Protein AF-A0AAE0GS46-F1 (afdb_monomer)

Mean predicted aligned error: 12.13 Å

Sequence (216 aa):
VYDPFYCEGSVVAHLNRLGLEKVYNRKEDFYAAQREGGVPAHDVLVTNPPFSADHLERTLRFAAHDNHGRPFLLLLPNFVWRKKYYETAVEGASPVFLVPAKRYTFWSPVRAELRGRPEHERGRAASTTPFECFWYLSLGPWTEELVQGWRRKHEAQSGCTLVLGADAARAGELPERAVPPKNHEKRANPKARKKLRKKGGAGAPVAKGQIGVGGW

Organism: NCBI:txid36881

Nearest PDB structures (foldseek):
  5hw4-assembly2_C-2  TM=3.628E-01  e=2.149E-02  Escherichia coli K-12
  2bx6-assembly1_A  TM=2.830E-01  e=8.629E+00  Homo sapiens

Solvent-accessible surface area (backbone atoms only — not comparable to full-atom values): 13104 Å² total; per-residue (Å²): 60,32,26,63,70,57,65,93,52,55,62,46,63,54,40,37,75,72,70,45,78,63,57,50,57,51,95,56,62,48,70,57,26,56,75,73,67,60,63,76,91,65,69,32,42,47,43,69,63,64,88,53,92,64,44,56,57,53,51,39,30,37,49,30,64,73,42,76,65,39,27,34,38,36,50,39,55,69,63,52,80,78,38,92,60,32,66,76,26,34,51,94,39,74,42,30,34,44,35,51,73,66,78,64,80,43,70,55,74,66,57,71,80,46,73,86,60,61,69,78,65,48,64,78,72,37,68,70,58,87,63,52,52,29,32,43,31,27,50,52,94,48,36,65,62,51,51,55,52,41,54,76,74,37,36,93,77,64,54,40,47,82,43,52,44,69,55,33,62,72,64,76,43,66,62,72,86,73,48,74,80,86,72,81,72,76,76,69,53,74,68,54,47,54,51,50,62,66,58,67,75,62,88,81,82,91,80,83,85,82,92,77,88,85,85,136

Structure (mmCIF, N/CA/C/O backbone):
data_AF-A0AAE0GS46-F1
#
_entry.id   AF-A0AAE0GS46-F1
#
loop_
_atom_site.group_PDB
_atom_site.id
_atom_site.type_symbol
_atom_site.label_atom_id
_atom_site.label_alt_id
_atom_site.label_comp_id
_atom_site.label_asym_id
_atom_site.label_entity_id
_atom_site.label_seq_id
_atom_site.pdbx_PDB_ins_code
_atom_site.Cartn_x
_atom_site.Cartn_y
_atom_site.Cartn_z
_atom_site.occupancy
_atom_site.B_iso_or_equiv
_atom_site.auth_seq_id
_atom_site.auth_comp_id
_atom_site.auth_asym_id
_atom_site.auth_atom_id
_atom_site.pdbx_PDB_model_num
ATOM 1 N N . VAL 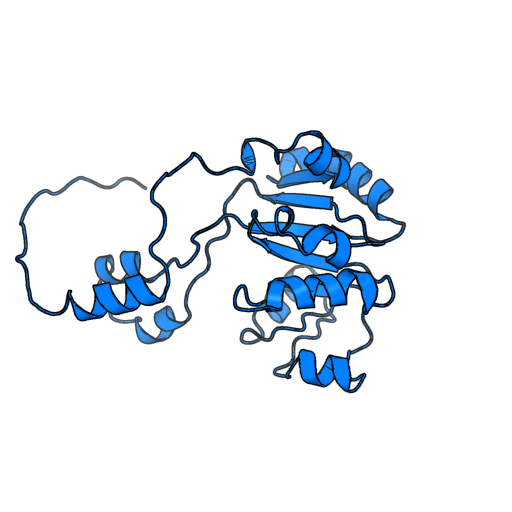A 1 1 ? -9.876 -10.246 0.068 1.00 96.81 1 VAL A N 1
ATOM 2 C CA . VAL A 1 1 ? -8.735 -9.382 -0.332 1.00 96.81 1 VAL A CA 1
ATOM 3 C C . VAL A 1 1 ? -8.623 -9.356 -1.843 1.00 96.81 1 VAL A C 1
ATOM 5 O O . VAL A 1 1 ? -8.699 -10.417 -2.454 1.00 96.81 1 VAL A O 1
ATOM 8 N N . TYR A 1 2 ? -8.444 -8.179 -2.433 1.00 97.56 2 TYR A N 1
ATOM 9 C CA . TYR A 1 2 ? -8.218 -8.010 -3.866 1.00 97.56 2 TYR A CA 1
ATOM 10 C C . TYR A 1 2 ? -6.807 -7.480 -4.133 1.00 97.56 2 TYR A C 1
ATOM 12 O O . TYR A 1 2 ? -6.418 -6.471 -3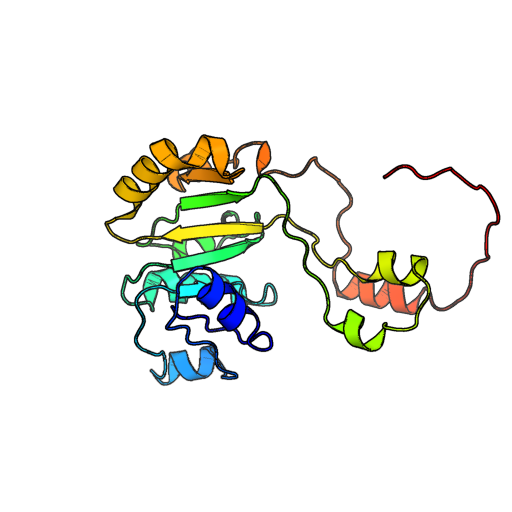.549 1.00 97.56 2 TYR A O 1
ATOM 20 N N . ASP A 1 3 ? -6.064 -8.157 -5.010 1.00 97.12 3 ASP A N 1
ATOM 21 C CA . ASP A 1 3 ? -4.820 -7.659 -5.599 1.00 97.12 3 ASP A CA 1
ATOM 22 C C . ASP A 1 3 ? -4.957 -7.651 -7.137 1.00 97.12 3 ASP A C 1
ATOM 24 O O . ASP A 1 3 ? -4.898 -8.724 -7.755 1.00 97.12 3 ASP A O 1
ATOM 28 N N . PRO A 1 4 ? -5.144 -6.475 -7.767 1.00 96.00 4 PRO A N 1
ATOM 29 C CA . PRO A 1 4 ? -5.363 -6.355 -9.208 1.00 96.00 4 PRO A CA 1
ATOM 30 C C . PRO A 1 4 ? -4.144 -6.704 -10.066 1.00 96.00 4 PRO A C 1
ATOM 32 O O . PRO A 1 4 ? -4.290 -6.945 -11.263 1.00 96.00 4 PRO A O 1
ATOM 35 N N . PHE A 1 5 ? -2.932 -6.698 -9.503 1.00 94.00 5 PHE A N 1
ATOM 36 C CA . PHE A 1 5 ? -1.711 -6.849 -10.289 1.00 94.00 5 PHE A CA 1
ATOM 37 C C . PHE A 1 5 ? -1.127 -8.251 -10.115 1.00 94.00 5 PHE A C 1
ATOM 39 O O . PHE A 1 5 ? -0.500 -8.589 -9.112 1.00 94.00 5 PHE A O 1
ATOM 46 N N . TYR A 1 6 ? -1.330 -9.098 -11.122 1.00 90.56 6 TYR A N 1
ATOM 47 C CA . TYR A 1 6 ? -0.869 -10.482 -11.084 1.00 90.56 6 TYR A CA 1
ATOM 48 C C . TYR A 1 6 ? 0.656 -10.602 -11.185 1.00 90.56 6 TYR A C 1
ATOM 50 O O . TYR A 1 6 ? 1.255 -10.261 -12.206 1.00 90.56 6 TYR A O 1
ATOM 58 N N . CYS A 1 7 ? 1.274 -11.166 -10.144 1.00 79.56 7 CYS A N 1
ATOM 59 C CA . CYS A 1 7 ? 2.702 -11.489 -10.097 1.00 79.56 7 CYS A CA 1
ATOM 60 C C . CYS A 1 7 ? 2.896 -12.958 -9.682 1.00 79.56 7 CYS A C 1
ATOM 62 O O . CYS A 1 7 ? 3.203 -13.277 -8.530 1.00 79.56 7 CYS A O 1
ATOM 64 N N . GLU A 1 8 ? 2.623 -13.859 -10.632 1.00 82.88 8 GLU A N 1
ATOM 65 C CA . GLU 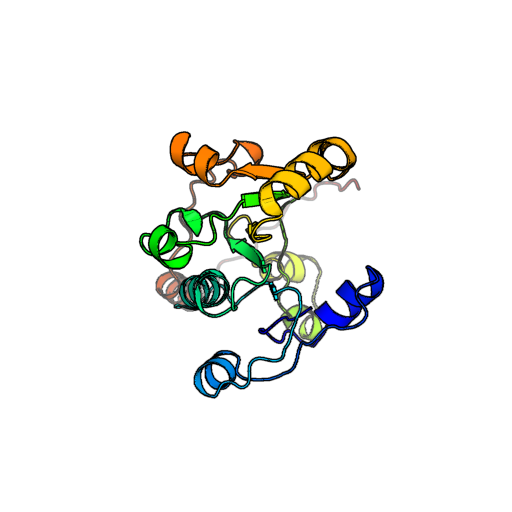A 1 8 ? 2.769 -15.322 -10.498 1.00 82.88 8 GLU A CA 1
ATOM 66 C C . GLU A 1 8 ? 1.943 -15.961 -9.358 1.00 82.88 8 GLU A C 1
ATOM 68 O O . GLU A 1 8 ? 2.174 -17.109 -8.990 1.00 82.88 8 GLU A O 1
ATOM 73 N N . GLY A 1 9 ? 0.975 -15.239 -8.782 1.00 81.69 9 GLY A N 1
ATOM 74 C CA . GLY A 1 9 ? 0.088 -15.741 -7.725 1.00 81.69 9 GLY A CA 1
ATOM 75 C C . GLY A 1 9 ? 0.737 -15.905 -6.344 1.00 81.69 9 GLY A C 1
ATOM 76 O O . GLY A 1 9 ? 0.074 -16.345 -5.406 1.00 81.69 9 GLY A O 1
ATOM 77 N N . SER A 1 10 ? 2.008 -15.521 -6.173 1.00 85.12 10 SER A N 1
ATOM 78 C CA . SER A 1 10 ? 2.742 -15.664 -4.900 1.00 85.12 10 SER A CA 1
ATOM 79 C C . SER A 1 10 ? 2.075 -14.939 -3.720 1.00 85.12 10 SER A C 1
ATOM 81 O O . SER A 1 10 ? 2.152 -15.400 -2.576 1.00 85.12 10 SER A O 1
ATOM 83 N N . VAL A 1 11 ? 1.364 -13.842 -4.002 1.00 90.06 11 VAL A N 1
ATOM 84 C CA . VAL A 1 11 ? 0.611 -13.063 -3.012 1.00 90.06 11 VAL A CA 1
ATOM 85 C C . VAL A 1 11 ? -0.513 -13.879 -2.369 1.00 90.06 11 VAL A C 1
ATOM 87 O O . VAL A 1 11 ? -0.720 -13.766 -1.164 1.00 90.06 11 VAL A O 1
ATOM 90 N N . VAL A 1 12 ? -1.170 -14.772 -3.121 1.00 93.69 12 VAL A N 1
ATOM 91 C CA . VAL A 1 12 ? -2.246 -15.636 -2.606 1.00 93.69 12 VAL A CA 1
ATOM 92 C C . VAL A 1 12 ? -1.694 -16.551 -1.519 1.00 93.69 12 VAL A C 1
ATOM 94 O O . VAL A 1 12 ? -2.200 -16.571 -0.402 1.00 93.69 12 VAL A O 1
ATOM 97 N N . ALA A 1 13 ? -0.589 -17.245 -1.802 1.00 91.44 13 ALA A N 1
ATOM 98 C CA . ALA A 1 13 ? 0.055 -18.123 -0.829 1.00 91.44 13 ALA A CA 1
ATOM 99 C C . ALA A 1 13 ? 0.598 -17.359 0.392 1.00 91.44 13 ALA A C 1
ATOM 101 O O . ALA A 1 13 ? 0.627 -17.890 1.502 1.00 91.44 13 ALA A O 1
ATOM 102 N N . HIS A 1 14 ? 1.064 -16.120 0.211 1.00 91.25 14 HIS A N 1
ATOM 103 C CA . HIS A 1 14 ? 1.539 -15.301 1.323 1.00 91.25 14 HIS A CA 1
ATOM 104 C C . HIS A 1 14 ? 0.395 -14.856 2.239 1.00 91.25 14 HIS A C 1
ATOM 106 O O . HIS A 1 14 ? 0.478 -15.065 3.445 1.00 91.25 14 HIS A O 1
ATOM 112 N N . LEU A 1 15 ? -0.679 -14.307 1.673 1.00 93.94 15 LEU A N 1
ATOM 113 C CA . LEU A 1 15 ? -1.831 -13.831 2.435 1.00 93.94 15 LEU A CA 1
ATOM 114 C C . LEU A 1 15 ? -2.605 -14.985 3.092 1.00 93.94 15 LEU A C 1
ATOM 116 O O . LEU A 1 15 ? -2.970 -14.868 4.259 1.00 93.94 15 LEU A O 1
ATOM 120 N N . ASN A 1 16 ? -2.743 -16.136 2.425 1.00 94.31 16 ASN A N 1
ATOM 121 C CA . ASN A 1 16 ? -3.349 -17.327 3.031 1.00 94.31 16 ASN A CA 1
ATOM 122 C C . ASN A 1 16 ? -2.587 -17.780 4.289 1.00 94.31 16 ASN A C 1
ATOM 124 O O . ASN A 1 16 ? -3.204 -18.129 5.289 1.00 94.31 16 ASN A O 1
ATOM 128 N N . ARG A 1 17 ? -1.244 -17.721 4.285 1.00 94.38 17 ARG A N 1
ATOM 129 C CA . ARG A 1 17 ? -0.425 -18.036 5.476 1.00 94.38 17 ARG A CA 1
ATOM 130 C C . ARG A 1 17 ? -0.628 -17.061 6.636 1.00 94.38 17 ARG A C 1
ATOM 132 O O . ARG A 1 17 ? -0.321 -17.412 7.768 1.00 94.38 17 ARG A O 1
ATOM 139 N N . LEU A 1 18 ? -1.127 -15.859 6.359 1.00 93.19 18 LEU A N 1
ATOM 140 C CA . LEU A 1 18 ? -1.513 -14.871 7.368 1.00 93.19 18 LEU A CA 1
ATOM 141 C C . LEU A 1 18 ? -2.974 -15.041 7.829 1.00 93.19 18 LEU A C 1
ATOM 143 O O . LEU A 1 18 ? -3.461 -14.216 8.595 1.00 93.19 18 LEU A O 1
ATOM 147 N N . GLY A 1 19 ? -3.676 -16.084 7.367 1.00 95.75 19 GLY A N 1
ATOM 148 C CA . GLY A 1 19 ? -5.077 -16.358 7.702 1.00 95.75 19 GLY A CA 1
ATOM 149 C C . GLY A 1 19 ? -6.097 -15.666 6.792 1.00 95.75 19 GLY A C 1
ATOM 150 O O . GLY A 1 19 ? -7.292 -15.710 7.065 1.00 95.75 19 GLY A O 1
ATOM 151 N N . LEU A 1 20 ? -5.660 -15.023 5.704 1.00 94.81 20 LEU A N 1
ATOM 152 C CA . LEU A 1 20 ? -6.553 -14.377 4.740 1.00 94.81 20 LEU A CA 1
ATOM 153 C C . LEU A 1 20 ? -6.886 -15.357 3.616 1.00 94.81 20 LEU A C 1
ATOM 155 O O . LEU A 1 20 ? -6.185 -15.402 2.618 1.00 94.81 20 LEU A O 1
ATOM 159 N N . GLU A 1 21 ? -7.950 -16.139 3.777 1.00 91.56 21 GLU A N 1
ATOM 160 C CA . GLU A 1 21 ? -8.252 -17.280 2.894 1.00 91.56 21 GLU A CA 1
ATOM 161 C C . GLU A 1 21 ? -8.815 -16.890 1.515 1.00 91.56 21 GLU A C 1
ATOM 163 O O . GLU A 1 21 ? -8.623 -17.595 0.523 1.00 91.56 21 GLU A O 1
ATOM 168 N N . LYS A 1 22 ? -9.536 -15.764 1.434 1.00 96.25 22 LYS A N 1
ATOM 169 C CA . LYS A 1 22 ? -10.221 -15.310 0.212 1.00 96.25 22 LYS A CA 1
ATOM 170 C C . LYS A 1 22 ? -9.429 -14.199 -0.472 1.00 96.25 22 LYS A C 1
ATOM 172 O O . LYS A 1 22 ? -9.686 -13.008 -0.258 1.00 96.25 22 LYS A O 1
ATOM 177 N N . VAL A 1 23 ? -8.463 -14.590 -1.301 1.00 96.69 23 VAL A N 1
ATOM 178 C CA . VAL A 1 23 ? -7.605 -13.672 -2.071 1.00 96.69 23 VAL A CA 1
ATOM 179 C C . VAL A 1 23 ? -7.906 -13.783 -3.563 1.00 96.69 23 VAL A C 1
ATOM 181 O O . VAL A 1 23 ? -7.740 -14.844 -4.162 1.00 96.69 23 VAL A O 1
ATOM 184 N N . TYR A 1 24 ? -8.308 -12.670 -4.177 1.00 96.56 24 TYR A N 1
ATOM 185 C CA . TYR A 1 24 ? -8.457 -12.555 -5.625 1.00 96.56 24 TYR A CA 1
ATOM 186 C C . TYR A 1 24 ? -7.188 -11.946 -6.231 1.00 96.56 24 TYR A C 1
ATOM 188 O O . TYR A 1 24 ? -6.924 -10.759 -6.046 1.00 96.56 24 TYR A O 1
ATOM 196 N N . ASN A 1 25 ? -6.417 -12.757 -6.958 1.00 96.31 25 ASN A N 1
ATOM 197 C CA . ASN A 1 25 ? -5.283 -12.328 -7.781 1.00 96.31 25 ASN A CA 1
ATOM 198 C C . ASN A 1 25 ? -5.265 -13.187 -9.052 1.00 96.31 25 ASN A C 1
ATOM 200 O O . ASN A 1 25 ? -4.859 -14.351 -9.029 1.00 96.31 25 ASN A O 1
ATOM 204 N N . ARG A 1 26 ? -5.786 -12.639 -10.151 1.00 95.19 26 ARG A N 1
ATOM 205 C CA . ARG A 1 26 ? -5.952 -13.336 -11.433 1.00 95.19 26 ARG A CA 1
ATOM 206 C C . ARG A 1 26 ? -5.157 -12.634 -12.520 1.00 95.19 26 ARG A C 1
ATOM 208 O O . ARG A 1 26 ? -4.950 -11.428 -12.455 1.00 95.19 26 ARG A O 1
ATOM 215 N N . LYS A 1 27 ? -4.701 -13.403 -13.512 1.00 94.44 27 LYS A N 1
ATOM 216 C CA . LYS A 1 27 ? -3.936 -12.904 -14.663 1.00 94.44 27 LYS A CA 1
ATOM 217 C C . LYS A 1 27 ? -4.864 -12.175 -15.641 1.00 94.44 27 LYS A C 1
ATOM 219 O O . LYS A 1 27 ? -5.145 -12.670 -16.727 1.00 94.44 27 LYS A O 1
ATOM 224 N N . GLU A 1 28 ? -5.335 -11.014 -15.219 1.00 93.88 28 GLU A N 1
ATOM 225 C CA . GLU A 1 28 ? -6.284 -10.158 -15.924 1.00 93.88 28 GLU A CA 1
ATOM 226 C C . GLU A 1 28 ? -5.665 -8.773 -16.142 1.00 93.88 28 GLU A C 1
ATOM 228 O O . GLU A 1 28 ? -4.775 -8.348 -15.400 1.00 93.88 28 GLU A O 1
ATOM 233 N N . ASP A 1 29 ? -6.122 -8.061 -17.172 1.00 94.56 29 ASP A N 1
ATOM 234 C CA . ASP A 1 29 ? -5.802 -6.642 -17.314 1.00 94.56 29 ASP A CA 1
ATOM 235 C C . ASP A 1 29 ? -6.706 -5.848 -16.370 1.00 94.56 29 ASP A C 1
ATOM 237 O O . ASP A 1 29 ? -7.876 -5.596 -16.665 1.00 94.56 29 ASP A O 1
ATOM 241 N N . PHE A 1 30 ? -6.142 -5.441 -15.234 1.00 95.31 30 PHE A N 1
ATOM 242 C CA . PHE A 1 30 ? -6.829 -4.637 -14.228 1.00 95.31 30 PHE A CA 1
ATOM 243 C C . PHE A 1 30 ? -7.543 -3.416 -14.817 1.00 95.31 30 PHE A C 1
ATOM 245 O O . PHE A 1 30 ? -8.666 -3.104 -14.432 1.00 95.31 30 PHE A O 1
ATOM 252 N N . TYR A 1 31 ? -6.912 -2.711 -15.751 1.00 94.38 31 TYR A N 1
ATOM 253 C CA . TYR A 1 31 ? -7.484 -1.482 -16.276 1.00 94.38 31 TYR A CA 1
ATOM 254 C C . TYR A 1 31 ? -8.588 -1.731 -17.291 1.00 94.38 31 TYR A C 1
ATOM 256 O O . TYR A 1 31 ? -9.473 -0.887 -17.427 1.00 94.38 31 TYR A O 1
ATOM 264 N N . ALA A 1 32 ? -8.529 -2.843 -18.022 1.00 95.75 32 ALA A N 1
ATOM 265 C CA . ALA A 1 32 ? -9.664 -3.295 -18.817 1.00 95.75 32 ALA A CA 1
ATOM 266 C C . ALA A 1 32 ? -10.833 -3.668 -17.898 1.00 95.75 32 ALA A C 1
ATOM 268 O O . ALA A 1 32 ? -11.907 -3.087 -18.034 1.00 95.75 32 ALA A O 1
ATOM 269 N N . ALA A 1 33 ? -10.579 -4.493 -16.877 1.00 94.38 33 ALA A N 1
ATOM 270 C CA . ALA A 1 33 ? -11.584 -4.889 -15.894 1.00 94.38 33 ALA A CA 1
ATOM 271 C C . ALA A 1 33 ? -12.223 -3.679 -15.189 1.00 94.38 33 ALA A C 1
ATOM 273 O O . ALA A 1 33 ? -13.437 -3.630 -15.035 1.00 94.38 33 ALA A O 1
ATOM 274 N N . GLN A 1 34 ? -11.438 -2.661 -14.823 1.00 94.50 34 GLN A N 1
ATOM 275 C CA . GLN A 1 34 ? -11.956 -1.416 -14.246 1.00 94.50 34 GLN A CA 1
ATOM 276 C C . GLN A 1 34 ? -12.926 -0.697 -15.196 1.00 94.50 34 GLN A C 1
ATOM 278 O O . GLN A 1 34 ? -14.007 -0.302 -14.770 1.00 94.50 34 GLN A O 1
ATOM 283 N N . ARG A 1 35 ? -12.563 -0.534 -16.477 1.00 94.69 35 ARG A N 1
ATOM 284 C CA . ARG A 1 35 ? -13.421 0.142 -17.471 1.00 94.69 35 ARG A CA 1
ATOM 285 C C . ARG A 1 35 ? -14.704 -0.631 -17.764 1.00 94.69 35 ARG A C 1
ATOM 287 O O . ARG A 1 35 ? -15.727 -0.020 -18.044 1.00 94.69 35 ARG A O 1
ATOM 294 N N . GLU A 1 36 ? -14.632 -1.954 -17.720 1.00 95.31 36 GLU A N 1
ATOM 295 C CA . GLU A 1 36 ? -15.740 -2.859 -18.040 1.00 95.31 36 GLU A CA 1
ATOM 296 C C . GLU A 1 36 ? -16.626 -3.171 -16.823 1.00 95.31 36 GLU A C 1
ATOM 298 O O . GLU A 1 36 ? -17.596 -3.914 -16.942 1.00 95.31 36 GLU A O 1
ATOM 303 N N . GLY A 1 37 ? -16.311 -2.622 -15.643 1.00 91.94 37 GLY A N 1
ATOM 304 C CA . GLY A 1 37 ? -17.032 -2.927 -14.403 1.00 91.94 37 GLY A CA 1
ATOM 305 C C . GLY A 1 37 ? -16.769 -4.339 -13.862 1.00 91.94 37 GLY A C 1
ATOM 306 O O . GLY A 1 37 ? -17.488 -4.808 -12.986 1.00 91.94 37 GLY A O 1
ATOM 307 N N . GLY A 1 38 ? -15.726 -5.014 -14.349 1.00 91.12 38 GLY A N 1
ATOM 308 C CA . GLY A 1 38 ? -15.299 -6.357 -13.948 1.00 91.12 38 GLY A CA 1
ATOM 309 C C . GLY A 1 38 ? -14.459 -6.410 -12.668 1.00 91.12 38 GLY A C 1
ATOM 310 O O . GLY A 1 38 ? -13.793 -7.411 -12.419 1.00 91.12 38 GLY A O 1
ATOM 311 N N . VAL A 1 39 ? -14.440 -5.349 -11.857 1.00 94.44 39 VAL A N 1
ATOM 312 C CA . VAL A 1 39 ? -13.745 -5.367 -10.560 1.00 94.44 39 VAL A CA 1
ATOM 313 C C . VAL A 1 39 ? -14.512 -6.286 -9.602 1.00 94.44 39 VAL A C 1
ATOM 315 O O . VAL A 1 39 ? -15.690 -6.036 -9.336 1.00 94.44 39 VAL A O 1
ATOM 318 N N . PRO A 1 40 ? -13.880 -7.330 -9.037 1.00 95.06 40 PRO A N 1
ATOM 319 C CA . PRO A 1 40 ? -14.568 -8.252 -8.145 1.00 95.06 40 PRO A CA 1
ATOM 320 C C . PRO A 1 40 ? -14.996 -7.554 -6.851 1.00 95.06 40 PRO A C 1
ATOM 322 O O . PRO A 1 40 ? -14.301 -6.673 -6.332 1.00 95.06 40 PRO A O 1
ATOM 325 N N . ALA A 1 41 ? -16.116 -7.996 -6.278 1.00 95.06 41 ALA A N 1
ATOM 326 C CA . ALA A 1 41 ? -16.488 -7.612 -4.922 1.00 95.06 41 ALA A CA 1
ATOM 327 C C . ALA A 1 41 ? -15.395 -8.050 -3.934 1.00 95.06 41 ALA A C 1
ATOM 329 O O . ALA A 1 41 ? -14.897 -9.177 -3.993 1.00 95.06 41 ALA A O 1
ATOM 330 N N . HIS A 1 42 ? -15.002 -7.151 -3.035 1.00 96.50 42 HIS A N 1
ATOM 331 C CA . HIS A 1 42 ? -13.939 -7.397 -2.068 1.00 96.50 42 HIS A CA 1
ATOM 332 C C . HIS A 1 42 ? -14.083 -6.490 -0.845 1.00 96.50 42 HIS A C 1
ATOM 334 O O . HIS A 1 42 ? -14.723 -5.446 -0.917 1.00 96.50 42 HIS A O 1
ATOM 340 N N . ASP A 1 43 ? -13.449 -6.878 0.261 1.00 95.56 43 ASP A N 1
ATOM 341 C CA . ASP A 1 43 ? -13.477 -6.105 1.512 1.00 95.56 43 ASP A CA 1
ATOM 342 C C . ASP A 1 43 ? -12.311 -5.118 1.621 1.00 95.56 43 ASP A C 1
ATOM 344 O O . ASP A 1 43 ? -12.436 -4.054 2.216 1.00 95.56 43 ASP A O 1
ATOM 348 N N . VAL A 1 44 ? -11.157 -5.478 1.052 1.00 96.19 44 VAL A N 1
ATOM 349 C CA . VAL A 1 44 ? -9.925 -4.687 1.124 1.00 96.19 44 VAL A CA 1
ATOM 350 C C . VAL A 1 44 ? -9.079 -4.877 -0.131 1.00 96.19 44 VAL A C 1
ATOM 352 O O . VAL A 1 44 ? -8.908 -6.007 -0.609 1.00 96.19 44 VAL A O 1
ATOM 355 N N . LEU A 1 45 ? -8.553 -3.768 -0.646 1.00 97.75 45 LEU A N 1
ATOM 356 C CA . LEU A 1 45 ? -7.557 -3.721 -1.713 1.00 97.75 45 LEU A CA 1
ATOM 357 C C . LEU A 1 45 ? -6.156 -3.799 -1.092 1.00 97.75 45 LEU A C 1
ATOM 359 O O . LEU A 1 45 ? -5.792 -2.959 -0.276 1.00 97.75 45 LEU A O 1
ATOM 363 N N . VAL A 1 46 ? -5.347 -4.783 -1.473 1.00 97.38 46 VAL A N 1
ATOM 364 C CA . VAL A 1 46 ? -3.956 -4.911 -1.011 1.00 97.38 46 VAL A CA 1
ATOM 365 C C . VAL A 1 46 ? -3.084 -5.166 -2.221 1.00 97.38 46 VAL A C 1
ATOM 367 O O . VAL A 1 46 ? -3.239 -6.195 -2.870 1.00 97.38 46 VAL A O 1
ATOM 370 N N . THR A 1 47 ? -2.174 -4.248 -2.546 1.00 95.81 47 THR A N 1
ATOM 371 C CA . THR A 1 47 ? -1.346 -4.428 -3.743 1.00 95.81 47 THR A CA 1
ATOM 372 C C . THR A 1 47 ? 0.005 -3.722 -3.691 1.00 95.81 47 THR A C 1
ATOM 374 O O . THR A 1 47 ? 0.212 -2.735 -2.983 1.00 95.81 47 THR A O 1
ATOM 377 N N . ASN A 1 48 ? 0.933 -4.254 -4.482 1.00 93.56 48 ASN A N 1
ATOM 378 C CA . ASN A 1 48 ? 2.216 -3.664 -4.837 1.00 93.56 48 ASN A CA 1
ATOM 379 C C . ASN A 1 48 ? 2.194 -3.394 -6.353 1.00 93.56 48 ASN A C 1
ATOM 381 O O . ASN A 1 48 ? 2.586 -4.270 -7.132 1.00 93.56 48 ASN A O 1
ATOM 385 N N . PRO A 1 49 ? 1.665 -2.236 -6.791 1.00 93.38 49 PRO A N 1
ATOM 386 C CA . PRO A 1 49 ? 1.396 -1.997 -8.199 1.00 93.38 49 PRO A CA 1
ATOM 387 C C . PRO A 1 49 ? 2.693 -1.811 -8.998 1.00 93.38 49 PRO A C 1
ATOM 389 O O . PRO A 1 49 ? 3.743 -1.492 -8.436 1.00 93.38 49 PRO A O 1
ATOM 392 N N . PRO A 1 50 ? 2.646 -1.924 -10.334 1.00 91.12 50 PRO A N 1
ATOM 393 C CA . PRO A 1 50 ? 3.762 -1.534 -11.181 1.00 91.12 50 PRO A CA 1
ATOM 394 C C . PRO A 1 50 ? 4.177 -0.077 -10.924 1.00 91.12 50 PRO A C 1
ATOM 396 O O . PRO A 1 50 ? 3.351 0.830 -10.880 1.00 91.12 50 PRO A O 1
ATOM 399 N N . PHE A 1 51 ? 5.482 0.174 -10.802 1.00 89.44 51 PHE A N 1
ATOM 400 C CA . PHE A 1 51 ? 6.024 1.517 -10.527 1.00 89.44 51 PHE A CA 1
ATOM 401 C C . PHE A 1 51 ? 6.377 2.324 -11.788 1.00 89.44 51 PHE A C 1
ATOM 403 O O . PHE A 1 51 ? 7.044 3.358 -11.713 1.00 89.44 51 PHE A O 1
ATOM 410 N N . SER A 1 52 ? 5.994 1.831 -12.963 1.00 84.69 52 SER A N 1
ATOM 411 C CA . SER A 1 52 ? 6.246 2.465 -14.257 1.00 84.69 52 SER A CA 1
ATOM 412 C C . SER A 1 52 ? 5.095 3.371 -14.696 1.00 84.69 52 SER A C 1
ATOM 414 O O . SER A 1 52 ? 3.986 3.263 -14.188 1.00 84.69 52 SER A O 1
ATOM 416 N N . ALA A 1 53 ? 5.361 4.226 -15.688 1.00 86.06 53 ALA A N 1
ATOM 417 C CA . ALA A 1 53 ? 4.352 5.025 -16.388 1.00 86.06 53 ALA A CA 1
ATOM 418 C C . ALA A 1 53 ? 3.389 5.772 -15.436 1.00 86.06 53 ALA A C 1
ATOM 420 O O . ALA A 1 53 ? 3.830 6.397 -14.470 1.00 86.06 53 ALA A O 1
ATOM 421 N N . ASP A 1 54 ? 2.097 5.724 -15.736 1.00 91.06 54 ASP A N 1
ATOM 422 C CA . ASP A 1 54 ? 0.990 6.324 -14.995 1.00 91.06 54 ASP A CA 1
ATOM 423 C C . ASP A 1 54 ? 0.361 5.362 -13.967 1.00 91.06 54 ASP A C 1
ATOM 425 O O . ASP A 1 54 ? -0.594 5.733 -13.285 1.00 91.06 54 ASP A O 1
ATOM 429 N N . HIS A 1 55 ? 0.910 4.150 -13.795 1.00 94.50 55 HIS A N 1
ATOM 430 C CA . HIS A 1 55 ? 0.335 3.123 -12.920 1.00 94.50 55 HIS A CA 1
ATOM 431 C C . HIS A 1 55 ? 0.167 3.591 -11.471 1.00 94.50 55 HIS A C 1
ATOM 433 O O . HIS A 1 55 ? -0.840 3.279 -10.840 1.00 94.50 55 HIS A O 1
ATOM 439 N N . LEU A 1 56 ? 1.131 4.355 -10.951 1.00 94.94 56 LEU A N 1
ATOM 440 C CA . LEU A 1 56 ? 1.097 4.888 -9.586 1.00 94.94 56 LEU A CA 1
ATOM 441 C C . LEU A 1 56 ? -0.101 5.821 -9.375 1.00 94.94 56 LEU A C 1
ATOM 443 O O . LEU A 1 56 ? -0.860 5.643 -8.428 1.00 94.94 56 LEU A O 1
ATOM 447 N N . GLU A 1 57 ? -0.286 6.785 -10.280 1.00 96.38 57 GLU A N 1
ATOM 448 C CA . GLU A 1 57 ? -1.397 7.736 -10.212 1.00 96.38 57 GLU A CA 1
ATOM 449 C C . GLU A 1 57 ? -2.736 7.022 -10.398 1.00 96.38 57 GLU A C 1
ATOM 451 O O . GLU A 1 57 ? -3.660 7.229 -9.618 1.00 96.38 57 GLU A O 1
ATOM 456 N N . ARG A 1 58 ? -2.831 6.133 -11.390 1.00 96.88 58 ARG A N 1
ATOM 457 C CA . ARG A 1 58 ? -4.065 5.392 -11.675 1.00 96.88 58 ARG A CA 1
ATOM 458 C C . ARG A 1 58 ? -4.469 4.466 -10.537 1.00 96.88 58 ARG A C 1
ATOM 460 O O . ARG A 1 58 ? -5.651 4.369 -10.237 1.00 96.88 58 ARG A O 1
ATOM 467 N N . THR A 1 59 ? -3.504 3.814 -9.890 1.00 97.25 59 THR A N 1
ATOM 468 C CA . THR A 1 59 ? -3.781 2.946 -8.736 1.00 97.25 59 THR A CA 1
ATOM 469 C C . THR A 1 59 ? -4.261 3.759 -7.540 1.00 97.25 59 THR A C 1
ATOM 471 O O . THR A 1 59 ? -5.215 3.350 -6.889 1.00 97.25 59 THR A O 1
ATOM 474 N N . LEU A 1 60 ? -3.647 4.918 -7.271 1.00 96.81 60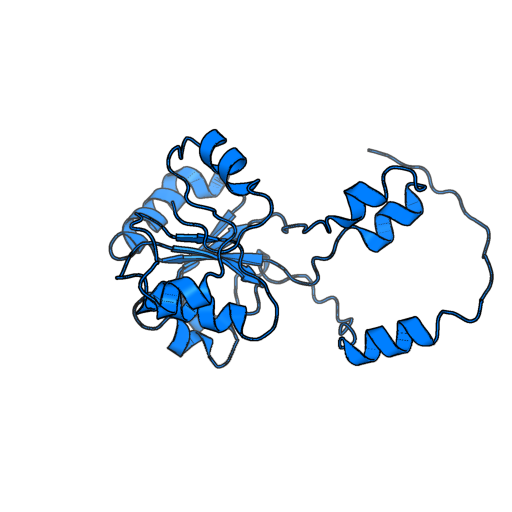 LEU A N 1
ATOM 475 C CA . LEU A 1 60 ? -4.111 5.823 -6.214 1.00 96.81 60 LEU A CA 1
ATOM 476 C C . LEU A 1 60 ? -5.529 6.325 -6.490 1.00 96.81 60 LEU A C 1
ATOM 478 O O . LEU A 1 60 ? -6.380 6.215 -5.614 1.00 96.81 60 LEU A O 1
ATOM 482 N N . ARG A 1 61 ? -5.790 6.794 -7.718 1.00 96.88 61 ARG A N 1
ATOM 483 C CA . ARG A 1 61 ? -7.119 7.266 -8.122 1.00 96.88 61 ARG A CA 1
ATOM 484 C C . ARG A 1 61 ? -8.170 6.174 -7.977 1.00 96.88 61 ARG A C 1
ATOM 486 O O . ARG A 1 61 ? -9.209 6.424 -7.383 1.00 96.88 61 ARG A O 1
ATOM 493 N N . PHE A 1 62 ? -7.875 4.964 -8.451 1.00 97.31 62 PHE A N 1
ATOM 494 C CA . PHE A 1 62 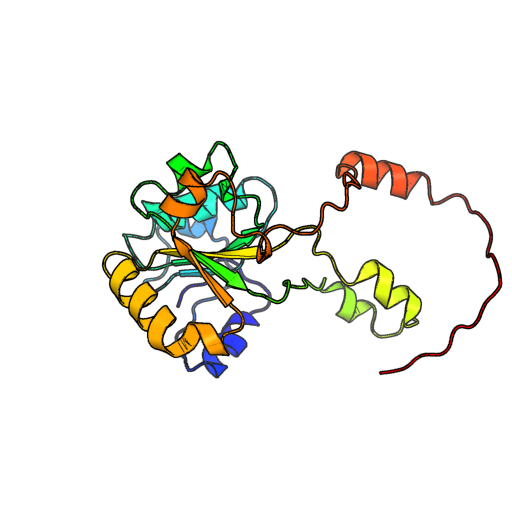? -8.773 3.832 -8.265 1.00 97.31 62 PHE A CA 1
ATOM 495 C C . PHE A 1 62 ? -9.036 3.581 -6.778 1.00 97.31 62 PHE A C 1
ATOM 497 O O . PHE A 1 62 ? -10.184 3.538 -6.362 1.00 97.31 62 PHE A O 1
ATOM 504 N N . ALA A 1 63 ? -7.980 3.458 -5.971 1.00 97.06 63 ALA A N 1
ATOM 505 C CA . ALA A 1 63 ? -8.091 3.132 -4.554 1.00 97.06 63 ALA A CA 1
ATOM 506 C C . ALA A 1 63 ? -8.895 4.173 -3.755 1.00 97.06 63 ALA A C 1
ATOM 508 O O . ALA A 1 63 ? -9.655 3.794 -2.869 1.00 97.06 63 ALA A O 1
ATOM 509 N N . ALA A 1 64 ? -8.735 5.462 -4.065 1.00 95.25 64 ALA A N 1
ATOM 510 C CA . ALA A 1 64 ? -9.411 6.545 -3.357 1.00 95.25 64 ALA A CA 1
ATOM 511 C C . ALA A 1 64 ? -10.836 6.812 -3.865 1.00 95.25 64 ALA A C 1
ATOM 513 O O . ALA A 1 64 ? -11.727 7.051 -3.055 1.00 95.25 64 ALA A O 1
ATOM 514 N N . HIS A 1 65 ? -11.055 6.747 -5.182 1.00 94.56 65 HIS A N 1
ATOM 515 C CA . HIS A 1 65 ? -12.293 7.222 -5.813 1.00 94.56 65 HIS A CA 1
ATOM 516 C C . HIS A 1 65 ? -13.172 6.085 -6.331 1.00 94.56 65 HIS A C 1
ATOM 518 O O . HIS A 1 65 ? -14.359 6.016 -6.019 1.00 94.56 65 HIS A O 1
ATOM 524 N N . ASP A 1 66 ? -12.586 5.153 -7.080 1.00 94.44 66 ASP A N 1
ATOM 525 C CA . ASP A 1 66 ? -13.340 4.107 -7.784 1.00 94.44 66 ASP A CA 1
ATOM 526 C C . ASP A 1 66 ? -13.515 2.828 -6.946 1.00 94.44 66 ASP A C 1
ATOM 528 O O . ASP A 1 66 ? -14.270 1.931 -7.311 1.00 94.44 66 ASP A O 1
ATOM 532 N N . ASN A 1 67 ? -12.840 2.730 -5.796 1.00 93.69 67 ASN A N 1
ATOM 533 C CA . ASN A 1 67 ? -12.875 1.562 -4.914 1.00 93.69 67 ASN A CA 1
ATOM 534 C C . ASN A 1 67 ? -14.073 1.553 -3.947 1.00 93.69 67 ASN A C 1
ATOM 536 O O . ASN A 1 67 ? -14.076 0.824 -2.954 1.00 93.69 67 ASN A O 1
ATOM 540 N N . HIS A 1 68 ? -15.090 2.378 -4.208 1.00 90.12 68 HIS A N 1
ATOM 541 C CA . HIS A 1 68 ? -16.334 2.451 -3.432 1.00 90.12 68 HIS A CA 1
ATOM 542 C C . HIS A 1 68 ? -16.122 2.656 -1.918 1.00 90.12 68 HIS A C 1
ATOM 544 O O . HIS A 1 68 ? -16.824 2.061 -1.102 1.00 90.12 68 HIS A O 1
ATOM 550 N N . GLY A 1 69 ? -15.117 3.451 -1.534 1.00 89.44 69 GLY A N 1
ATOM 551 C CA . GLY A 1 69 ? -14.796 3.729 -0.129 1.00 89.44 69 GLY A CA 1
ATOM 552 C C . GLY A 1 69 ? -14.246 2.533 0.660 1.00 89.44 69 GLY A C 1
ATOM 553 O O . GLY A 1 69 ? -14.154 2.601 1.886 1.00 89.44 69 GLY A O 1
ATOM 554 N N . ARG A 1 70 ? -13.888 1.429 -0.010 1.00 94.19 70 ARG A N 1
ATOM 555 C CA . ARG A 1 70 ? -13.320 0.249 0.650 1.00 94.19 70 ARG A CA 1
ATOM 556 C C . ARG A 1 70 ? -11.885 0.509 1.111 1.00 94.19 70 ARG A C 1
ATOM 558 O O . ARG A 1 70 ? -11.128 1.169 0.391 1.00 94.19 70 ARG A O 1
ATOM 565 N N . PRO A 1 71 ? -11.475 -0.076 2.252 1.00 96.25 71 PRO A N 1
ATOM 566 C CA . PRO A 1 71 ? -10.102 -0.016 2.721 1.00 96.25 71 PRO A CA 1
ATOM 567 C C . PRO A 1 71 ? -9.075 -0.421 1.661 1.00 96.25 71 PRO A C 1
ATOM 569 O O . PRO A 1 71 ? -9.289 -1.362 0.887 1.00 96.25 71 PRO A O 1
ATOM 572 N N . PHE A 1 72 ? -7.924 0.245 1.672 1.00 97.44 72 PHE A N 1
ATOM 573 C CA . PHE A 1 72 ? -6.797 -0.102 0.822 1.00 97.44 72 PHE A CA 1
ATOM 574 C C . PHE A 1 72 ? -5.451 -0.016 1.533 1.00 97.44 72 PHE A C 1
ATOM 576 O O . PHE A 1 72 ? -5.237 0.795 2.435 1.00 97.44 72 PHE A O 1
ATOM 583 N N . LEU A 1 73 ? -4.527 -0.854 1.067 1.00 97.50 73 LEU A N 1
ATOM 584 C CA . LEU A 1 73 ? -3.131 -0.909 1.462 1.00 97.50 73 LEU A CA 1
ATOM 585 C C . LEU A 1 73 ? -2.277 -0.998 0.193 1.00 97.50 73 LEU A C 1
ATOM 587 O O . LEU A 1 73 ? -2.240 -2.033 -0.474 1.00 97.50 73 LEU A O 1
ATOM 591 N N . LEU A 1 74 ? -1.588 0.090 -0.148 1.00 97.50 74 LEU A N 1
ATOM 592 C CA . LEU A 1 74 ? -0.757 0.175 -1.350 1.00 97.50 74 LEU A CA 1
ATOM 593 C C . LEU A 1 74 ? 0.716 0.285 -0.970 1.00 97.50 74 LEU A C 1
ATOM 595 O O . LEU A 1 74 ? 1.118 1.262 -0.340 1.00 97.50 74 LEU A O 1
ATOM 599 N N . LEU A 1 75 ? 1.540 -0.675 -1.381 1.00 95.75 75 LEU A N 1
ATOM 600 C CA . LEU A 1 75 ? 2.988 -0.570 -1.226 1.00 95.75 75 LEU A CA 1
ATOM 601 C C . LEU A 1 75 ? 3.552 0.291 -2.357 1.00 95.75 75 LEU A C 1
ATOM 603 O O . LEU A 1 75 ? 3.646 -0.168 -3.492 1.00 95.75 75 LEU A O 1
ATOM 607 N N . LEU A 1 76 ? 3.933 1.535 -2.061 1.00 94.12 76 LEU A N 1
ATOM 608 C CA . LEU A 1 76 ? 4.393 2.486 -3.077 1.00 94.12 76 LEU A CA 1
ATOM 609 C C . LEU A 1 76 ? 5.763 3.078 -2.724 1.00 94.12 76 LEU A C 1
ATOM 611 O O . LEU A 1 76 ? 6.152 3.118 -1.551 1.00 94.12 76 LEU A O 1
ATOM 615 N N . PRO A 1 77 ? 6.495 3.608 -3.721 1.00 91.69 77 PRO A N 1
ATOM 616 C CA . PRO A 1 77 ? 7.729 4.329 -3.468 1.00 91.69 77 PRO A CA 1
ATOM 617 C C . PRO A 1 77 ? 7.527 5.544 -2.557 1.00 91.69 77 PRO A C 1
ATOM 619 O O . PRO A 1 77 ? 6.544 6.283 -2.658 1.00 91.69 77 PRO A O 1
ATOM 622 N N . ASN A 1 78 ? 8.531 5.828 -1.733 1.00 87.81 78 ASN A N 1
ATOM 623 C CA . ASN A 1 78 ? 8.492 6.912 -0.754 1.00 87.81 78 ASN A CA 1
ATOM 624 C C . ASN A 1 78 ? 8.386 8.324 -1.352 1.00 87.81 78 ASN A C 1
ATOM 626 O O . ASN A 1 78 ? 8.159 9.289 -0.633 1.00 87.81 78 ASN A O 1
ATOM 630 N N . PHE A 1 79 ? 8.580 8.485 -2.661 1.00 86.94 79 PHE A N 1
ATOM 631 C CA . PHE A 1 79 ? 8.451 9.773 -3.336 1.00 86.94 79 PHE A CA 1
ATOM 632 C C . PHE A 1 79 ? 7.035 10.067 -3.838 1.00 86.94 79 PHE A C 1
ATOM 634 O O . PHE A 1 79 ? 6.816 11.177 -4.324 1.00 86.94 79 PHE A O 1
ATOM 641 N N . VAL A 1 80 ? 6.118 9.092 -3.821 1.00 91.12 80 VAL A N 1
ATOM 642 C CA . VAL A 1 80 ? 4.811 9.221 -4.486 1.00 91.12 80 VAL A CA 1
ATOM 643 C C . VAL A 1 80 ? 3.970 10.332 -3.868 1.00 91.12 80 VAL A C 1
ATOM 645 O O . VAL A 1 80 ? 3.427 11.138 -4.616 1.00 91.12 80 VAL A O 1
ATOM 648 N N . TRP A 1 81 ? 3.980 10.469 -2.542 1.00 88.25 81 TRP A N 1
ATOM 649 C CA . TRP A 1 81 ? 3.270 11.542 -1.838 1.00 88.25 81 TRP A CA 1
ATOM 650 C C . TRP A 1 81 ? 3.694 12.967 -2.242 1.00 88.25 81 TRP A C 1
ATOM 652 O O . TRP A 1 81 ? 2.932 13.907 -2.072 1.00 88.25 81 TRP A O 1
ATOM 662 N N . ARG A 1 82 ? 4.891 13.140 -2.824 1.00 86.75 82 ARG A N 1
ATOM 663 C CA . ARG A 1 82 ? 5.410 14.443 -3.295 1.00 86.75 82 ARG A CA 1
ATOM 664 C C . ARG A 1 82 ? 5.081 14.737 -4.756 1.00 86.75 82 ARG A C 1
ATOM 666 O O . ARG A 1 82 ? 5.584 15.704 -5.331 1.00 86.75 82 ARG A O 1
ATOM 673 N N . LYS A 1 83 ? 4.356 13.848 -5.433 1.00 88.06 83 LYS A N 1
ATOM 674 C CA . LYS A 1 83 ? 4.003 14.038 -6.841 1.00 88.06 83 LYS A CA 1
ATOM 675 C C . LYS A 1 83 ? 2.870 15.045 -6.952 1.00 88.06 83 LYS A C 1
ATOM 677 O O . LYS A 1 83 ? 1.954 15.035 -6.147 1.00 88.06 83 LYS A O 1
ATOM 682 N N . LYS A 1 84 ? 2.904 15.862 -8.011 1.00 91.19 84 LYS A N 1
ATOM 683 C CA . LYS A 1 84 ? 1.881 16.886 -8.278 1.00 91.19 84 LYS A CA 1
ATOM 684 C C . LYS A 1 84 ? 0.456 16.325 -8.316 1.00 91.19 84 LYS A C 1
ATOM 686 O O . LYS A 1 84 ? -0.469 17.025 -7.949 1.00 91.19 84 LYS A O 1
ATOM 691 N N . TYR A 1 85 ? 0.291 15.080 -8.766 1.00 93.25 85 TYR A N 1
ATOM 692 C CA . TYR A 1 85 ? -1.017 14.429 -8.827 1.00 93.25 85 TYR A CA 1
ATOM 693 C C . TYR A 1 85 ? -1.501 13.894 -7.478 1.00 93.25 85 TYR A C 1
ATOM 695 O O . TYR A 1 85 ? -2.645 13.470 -7.397 1.00 93.25 85 TYR A O 1
ATOM 703 N N . TYR A 1 86 ? -0.638 13.809 -6.458 1.00 92.19 86 TYR A N 1
ATOM 704 C CA . TYR A 1 86 ? -0.908 13.000 -5.273 1.00 92.19 86 TYR A CA 1
ATOM 705 C C . TYR A 1 86 ? -2.147 13.477 -4.525 1.00 92.19 86 TYR A C 1
ATOM 707 O O . TYR A 1 86 ? -3.042 12.673 -4.302 1.00 92.19 86 TYR A O 1
ATOM 715 N N . GLU A 1 87 ? -2.219 14.772 -4.211 1.00 89.88 87 GLU A N 1
ATOM 716 C CA . GLU A 1 87 ? -3.326 15.362 -3.450 1.00 89.88 87 GLU A CA 1
ATOM 717 C C . GLU A 1 87 ? -4.676 15.089 -4.120 1.00 89.88 87 GLU A C 1
ATOM 719 O O . GLU A 1 87 ? -5.573 14.539 -3.491 1.00 89.88 87 GLU A O 1
ATOM 724 N N . THR A 1 88 ? -4.787 15.350 -5.426 1.00 93.12 88 THR A N 1
ATOM 725 C CA . THR A 1 88 ? -6.002 15.051 -6.201 1.00 93.12 88 THR A CA 1
ATOM 726 C C . THR A 1 88 ? -6.265 13.546 -6.320 1.00 93.12 88 THR A C 1
ATOM 728 O O . THR A 1 88 ? -7.409 13.098 -6.314 1.00 93.12 88 THR A O 1
ATOM 731 N N . ALA A 1 89 ? -5.218 12.726 -6.437 1.00 94.56 89 ALA A N 1
ATOM 732 C CA . ALA A 1 89 ? -5.367 11.282 -6.586 1.00 94.56 89 ALA A CA 1
ATOM 733 C C . ALA A 1 89 ? -5.871 10.591 -5.311 1.00 94.56 89 ALA A C 1
ATOM 735 O O . ALA A 1 89 ? -6.427 9.505 -5.430 1.00 94.56 89 ALA A O 1
ATOM 736 N N . VAL A 1 90 ? -5.681 11.190 -4.129 1.00 92.12 90 VAL A N 1
ATOM 737 C CA . VAL A 1 90 ? -6.090 10.615 -2.830 1.00 92.12 90 VAL A CA 1
ATOM 738 C C . VAL A 1 90 ? -7.161 11.421 -2.100 1.00 92.12 90 VAL A C 1
ATOM 740 O O . VAL A 1 90 ? -7.461 11.133 -0.937 1.00 92.12 90 VAL A O 1
ATOM 743 N N . GLU A 1 91 ? -7.713 12.439 -2.755 1.00 89.62 91 GLU A N 1
ATOM 744 C CA . GLU A 1 91 ? -8.793 13.261 -2.221 1.00 89.62 91 GLU A CA 1
ATOM 745 C C . GLU A 1 91 ? -9.936 12.376 -1.691 1.00 89.62 91 GLU A C 1
ATOM 747 O O . GLU A 1 91 ? -10.315 11.388 -2.313 1.00 89.62 91 GLU A O 1
ATOM 752 N N . GLY A 1 92 ? -10.429 12.680 -0.488 1.00 86.19 92 GLY A N 1
ATOM 753 C CA . GLY A 1 92 ? -11.465 11.895 0.195 1.00 86.19 92 GLY A CA 1
ATOM 754 C C . GLY A 1 92 ? -10.975 10.663 0.972 1.00 86.19 92 GLY A C 1
ATOM 755 O O . GLY A 1 92 ? -11.667 10.229 1.889 1.00 86.19 92 GLY A O 1
ATOM 756 N N . ALA A 1 93 ? -9.779 10.129 0.691 1.00 88.69 93 ALA A N 1
ATOM 757 C CA . ALA A 1 93 ? -9.261 8.930 1.368 1.00 88.69 93 ALA A CA 1
ATOM 758 C C . ALA A 1 93 ? -8.285 9.217 2.524 1.00 88.69 93 ALA A C 1
ATOM 760 O O . ALA A 1 93 ? -8.088 8.342 3.370 1.00 88.69 93 ALA A O 1
ATOM 761 N N . SER A 1 94 ? -7.660 10.403 2.540 1.00 83.75 94 SER A N 1
ATOM 762 C CA . SER A 1 94 ? -6.684 10.871 3.546 1.00 83.75 94 SER A CA 1
ATOM 763 C C . SER A 1 94 ? -5.721 9.781 4.056 1.00 83.75 94 SER A C 1
ATOM 765 O O . SER A 1 94 ? -5.781 9.410 5.231 1.00 83.75 94 SER A O 1
ATOM 767 N N . PRO A 1 95 ? -4.831 9.240 3.200 1.00 91.00 95 PRO A N 1
ATOM 768 C CA . PRO A 1 95 ? -4.038 8.072 3.563 1.00 91.00 95 PRO A CA 1
ATOM 769 C C . PRO A 1 95 ? -3.074 8.321 4.731 1.00 91.00 95 PRO A C 1
ATOM 771 O O . PRO A 1 95 ? -2.450 9.380 4.829 1.00 91.00 95 PRO A O 1
ATOM 774 N N . VAL A 1 96 ? -2.884 7.302 5.566 1.00 92.50 96 VAL A N 1
ATOM 775 C CA . VAL A 1 96 ? -1.800 7.209 6.555 1.00 92.50 96 VAL A CA 1
ATOM 776 C C . VAL A 1 96 ? -0.665 6.348 6.004 1.00 92.50 96 VAL A C 1
ATOM 778 O O . VAL A 1 96 ? -0.879 5.480 5.156 1.00 92.50 96 VAL A O 1
ATOM 781 N N . PHE A 1 97 ? 0.558 6.570 6.477 1.00 92.75 97 PHE A N 1
ATOM 782 C CA . PHE A 1 97 ? 1.738 5.851 6.008 1.00 92.75 97 PHE A CA 1
ATOM 783 C C . PHE A 1 97 ? 2.235 4.863 7.055 1.00 92.75 97 PHE A C 1
ATOM 785 O O . PHE A 1 97 ? 2.560 5.264 8.168 1.00 92.75 97 PHE A O 1
ATOM 792 N N . LEU A 1 98 ? 2.357 3.586 6.692 1.00 92.69 98 LEU A N 1
ATOM 793 C CA . LEU A 1 98 ? 3.046 2.582 7.505 1.00 92.69 98 LEU A CA 1
ATOM 794 C C . LEU A 1 98 ? 4.444 2.350 6.936 1.00 92.69 98 LEU A C 1
ATOM 796 O O . LEU A 1 98 ? 4.622 1.706 5.898 1.00 92.69 98 LEU A O 1
ATOM 800 N N . VAL A 1 99 ? 5.432 2.901 7.634 1.00 90.81 99 VAL A N 1
ATOM 801 C CA . VAL A 1 99 ? 6.839 2.894 7.243 1.00 90.81 99 VAL A CA 1
ATOM 802 C C . VAL A 1 99 ? 7.556 1.729 7.926 1.00 90.81 99 VAL A C 1
ATOM 804 O O . VAL A 1 99 ? 7.660 1.734 9.152 1.00 90.81 99 VAL A O 1
ATOM 807 N N . PRO A 1 100 ? 8.076 0.738 7.185 1.00 90.62 100 PRO A N 1
ATOM 808 C CA . PRO A 1 100 ? 8.883 -0.325 7.772 1.00 90.62 100 PRO A CA 1
ATOM 809 C C . PRO A 1 100 ? 10.293 0.180 8.118 1.00 90.62 100 PRO A C 1
ATOM 811 O O . PRO A 1 100 ? 10.897 0.933 7.360 1.00 90.62 100 PRO A O 1
ATOM 814 N N . ALA A 1 101 ? 10.864 -0.291 9.227 1.00 85.06 101 ALA A N 1
ATOM 815 C CA . ALA A 1 101 ? 12.250 -0.004 9.610 1.00 85.06 101 ALA A CA 1
ATOM 816 C C . ALA A 1 101 ? 13.263 -0.694 8.685 1.00 85.06 101 ALA A C 1
ATOM 818 O O . ALA A 1 101 ? 14.396 -0.240 8.544 1.00 85.06 101 ALA A O 1
ATOM 819 N N . LYS A 1 102 ? 12.865 -1.811 8.062 1.00 84.56 102 LYS A N 1
ATOM 820 C CA . LYS A 1 102 ? 13.669 -2.519 7.064 1.00 84.56 102 LYS A CA 1
ATOM 821 C C . LYS A 1 102 ? 13.164 -2.203 5.664 1.00 84.56 102 LYS A C 1
ATOM 823 O O . LYS A 1 102 ? 11.984 -2.356 5.362 1.00 84.56 102 LYS A O 1
ATOM 828 N N . ARG A 1 103 ? 14.099 -1.850 4.790 1.00 84.00 103 ARG A N 1
ATOM 829 C CA . ARG A 1 103 ? 13.849 -1.592 3.376 1.00 84.00 103 ARG A CA 1
ATOM 830 C C . ARG A 1 103 ? 13.341 -2.831 2.633 1.00 84.00 103 ARG A C 1
ATOM 832 O O . ARG A 1 103 ? 13.935 -3.908 2.716 1.00 84.00 103 ARG A O 1
ATOM 839 N N . TYR A 1 104 ? 12.329 -2.642 1.787 1.00 85.75 104 TYR A N 1
ATOM 840 C CA . TYR A 1 104 ? 11.909 -3.658 0.820 1.00 85.75 104 TYR A CA 1
ATOM 841 C C . TYR A 1 104 ? 12.966 -3.899 -0.268 1.00 85.75 104 TYR A C 1
ATOM 843 O O . TYR A 1 104 ? 13.422 -2.980 -0.954 1.00 85.75 104 TYR A O 1
ATOM 851 N N . THR A 1 105 ? 13.316 -5.169 -0.479 1.00 81.94 105 THR A N 1
ATOM 852 C CA . THR A 1 105 ? 14.195 -5.599 -1.574 1.00 81.94 105 THR A CA 1
ATOM 853 C C . THR A 1 105 ? 13.384 -6.339 -2.633 1.00 81.94 105 THR A C 1
ATOM 855 O O . THR A 1 105 ? 12.808 -7.387 -2.349 1.00 81.94 105 THR A O 1
ATOM 858 N N . PHE A 1 106 ? 13.348 -5.800 -3.854 1.00 78.12 106 PHE A N 1
ATOM 859 C CA . PHE A 1 106 ? 12.655 -6.395 -4.991 1.00 78.12 106 PHE A CA 1
ATOM 860 C C . PHE A 1 106 ? 13.627 -7.210 -5.832 1.00 78.12 106 PHE A C 1
ATOM 862 O O . PHE A 1 106 ? 14.643 -6.698 -6.324 1.00 78.12 106 PHE A O 1
ATOM 869 N N . TRP A 1 107 ? 13.262 -8.469 -6.033 1.00 70.38 107 TRP A N 1
ATOM 870 C CA . TRP A 1 107 ? 14.033 -9.432 -6.799 1.00 70.38 107 TRP A CA 1
ATOM 871 C C . TRP A 1 107 ? 13.456 -9.555 -8.203 1.00 70.38 107 TRP A C 1
ATOM 873 O O . TRP A 1 107 ? 12.247 -9.679 -8.378 1.00 70.38 107 TRP A O 1
ATOM 883 N N . SER A 1 108 ? 14.324 -9.526 -9.212 1.00 61.41 108 SER A N 1
ATOM 884 C CA . SER A 1 108 ? 13.910 -9.813 -10.584 1.00 61.41 108 SER A CA 1
ATOM 885 C C . SER A 1 108 ? 13.760 -11.330 -10.794 1.00 61.41 108 SER A C 1
ATOM 887 O O . SER A 1 108 ? 14.632 -12.082 -10.342 1.00 61.41 108 SER A O 1
ATOM 889 N N . PRO A 1 109 ? 12.727 -11.792 -11.527 1.00 53.34 109 PRO A N 1
ATOM 890 C CA . PRO A 1 109 ? 12.537 -13.211 -11.847 1.00 53.34 109 PRO A CA 1
ATOM 891 C C . PRO A 1 109 ? 13.660 -13.815 -12.708 1.00 53.34 109 PRO A C 1
ATOM 893 O O . PRO A 1 109 ? 13.799 -15.034 -12.744 1.00 53.34 109 PRO A O 1
ATOM 896 N N . VAL A 1 110 ? 14.558 -12.997 -13.286 1.00 52.09 110 VAL A N 1
ATOM 897 C CA . VAL A 1 110 ? 15.789 -13.443 -13.984 1.00 52.09 110 VAL A CA 1
ATOM 898 C C . VAL A 1 110 ? 16.647 -14.380 -13.108 1.00 52.09 110 VAL A C 1
ATOM 900 O O . VAL A 1 110 ? 17.454 -15.160 -13.602 1.00 52.09 110 VAL A O 1
ATOM 903 N N . ARG A 1 111 ? 16.441 -14.385 -11.785 1.00 48.53 111 ARG A N 1
ATOM 904 C CA . ARG A 1 111 ? 17.061 -15.337 -10.853 1.00 48.53 111 ARG A CA 1
ATOM 905 C C . ARG A 1 111 ? 16.722 -16.811 -11.140 1.00 48.53 111 ARG A C 1
ATOM 907 O O . ARG A 1 111 ? 17.537 -17.662 -10.792 1.00 48.53 111 ARG A O 1
ATOM 914 N N . ALA A 1 112 ? 15.569 -17.124 -11.741 1.00 48.53 112 ALA A N 1
ATOM 915 C CA . ALA A 1 112 ? 15.213 -18.497 -12.116 1.00 48.53 112 ALA A CA 1
ATOM 916 C C . ALA A 1 112 ? 16.118 -19.027 -13.242 1.00 48.53 112 ALA A C 1
ATOM 918 O O . ALA A 1 112 ? 16.628 -20.140 -13.146 1.00 48.53 112 ALA A O 1
ATOM 919 N N . GLU A 1 113 ? 16.405 -18.186 -14.236 1.00 46.44 113 GLU A N 1
ATOM 920 C CA . GLU A 1 113 ? 17.281 -18.484 -15.381 1.00 46.44 113 GLU A CA 1
ATOM 921 C C . GLU A 1 113 ? 18.779 -18.396 -15.029 1.00 46.44 113 GLU A C 1
ATOM 923 O O . GLU A 1 113 ? 19.626 -18.971 -15.706 1.00 46.44 113 GLU A O 1
ATOM 928 N N . LEU A 1 114 ? 19.129 -17.692 -13.946 1.00 48.53 114 LEU A N 1
ATOM 929 C CA . LEU A 1 114 ? 20.503 -17.566 -13.440 1.00 48.53 114 LEU A CA 1
ATOM 930 C C . LEU A 1 114 ? 20.900 -18.659 -12.431 1.00 48.53 114 LEU A C 1
ATOM 932 O O . LEU A 1 114 ? 22.000 -18.591 -11.865 1.00 48.53 114 LEU A O 1
ATOM 936 N N . ARG A 1 115 ? 20.040 -19.661 -12.184 1.00 46.03 115 ARG A N 1
ATOM 937 C CA . ARG A 1 115 ? 20.390 -20.860 -11.402 1.00 46.03 115 ARG A CA 1
ATOM 938 C C . ARG A 1 115 ? 21.474 -21.646 -12.155 1.00 46.03 115 ARG A C 1
ATOM 940 O O . ARG A 1 115 ? 21.178 -22.473 -13.001 1.00 46.03 115 ARG A O 1
ATOM 947 N N . GLY A 1 116 ? 22.735 -21.324 -11.872 1.00 50.53 116 GLY A N 1
ATOM 948 C CA . GLY A 1 116 ? 23.915 -21.891 -12.536 1.00 50.53 116 GLY A CA 1
ATOM 949 C C . GLY A 1 116 ? 25.093 -20.918 -12.676 1.00 50.53 116 GLY A C 1
ATOM 950 O O . GLY A 1 116 ? 26.202 -21.353 -12.965 1.00 50.53 116 GLY A O 1
ATOM 951 N N . ARG A 1 117 ? 24.894 -19.608 -12.448 1.00 51.69 117 ARG A N 1
ATOM 952 C CA . ARG A 1 117 ? 25.976 -18.608 -12.552 1.00 51.69 117 ARG A CA 1
ATOM 953 C C . ARG A 1 117 ? 26.731 -18.368 -11.234 1.00 51.69 117 ARG A C 1
ATOM 955 O O . ARG A 1 117 ? 26.131 -18.510 -10.166 1.00 51.69 117 ARG A O 1
ATOM 962 N N . PRO A 1 118 ? 28.011 -17.945 -11.275 1.00 50.00 118 PRO A N 1
ATOM 963 C CA . PRO A 1 118 ? 28.805 -17.621 -10.086 1.00 50.00 118 PRO A CA 1
ATOM 964 C C . PRO A 1 118 ? 28.155 -16.562 -9.178 1.00 50.00 118 PRO A C 1
ATOM 966 O O . PRO A 1 118 ? 27.439 -15.667 -9.622 1.00 50.00 118 PRO A O 1
ATOM 969 N N . GLU A 1 119 ? 28.394 -16.656 -7.870 1.00 48.47 119 GLU A N 1
ATOM 970 C CA . GLU A 1 119 ? 27.764 -15.821 -6.828 1.00 48.47 119 GLU A CA 1
ATOM 971 C C . GLU A 1 119 ? 28.016 -14.309 -6.979 1.00 48.47 119 GLU A C 1
ATOM 973 O O . GLU A 1 119 ? 27.104 -13.502 -6.796 1.00 48.47 119 GLU A O 1
ATOM 978 N N . HIS A 1 120 ? 29.208 -13.922 -7.436 1.00 49.16 120 HIS A N 1
ATOM 979 C CA . HIS A 1 120 ? 29.567 -12.521 -7.670 1.00 49.16 120 HIS A CA 1
ATOM 980 C C . HIS A 1 120 ? 28.821 -11.884 -8.863 1.00 49.16 120 HIS A C 1
ATOM 982 O O . HIS A 1 120 ? 28.587 -10.674 -8.867 1.00 49.16 120 HIS A O 1
ATOM 988 N N . GLU A 1 121 ? 28.385 -12.679 -9.850 1.00 45.56 121 GLU A N 1
ATOM 989 C CA . GLU A 1 121 ? 27.521 -12.213 -10.949 1.00 45.56 121 GLU A CA 1
ATOM 990 C C . GLU A 1 121 ? 26.052 -12.110 -10.518 1.00 45.56 121 GLU A C 1
ATOM 992 O O . GLU A 1 121 ? 25.318 -11.237 -10.988 1.00 45.56 121 GLU A O 1
ATOM 997 N N . ARG A 1 122 ? 25.628 -12.956 -9.567 1.00 50.25 122 ARG A N 1
ATOM 998 C CA . ARG A 1 122 ? 24.284 -12.914 -8.975 1.00 50.25 122 ARG A CA 1
ATOM 999 C C . ARG A 1 122 ? 24.071 -11.630 -8.164 1.00 50.25 122 ARG A C 1
ATOM 1001 O O . ARG A 1 122 ? 23.000 -11.042 -8.254 1.00 50.25 122 ARG A O 1
ATOM 1008 N N . GLY A 1 123 ? 25.078 -11.141 -7.436 1.00 43.03 123 GLY A N 1
ATOM 1009 C CA . GLY A 1 123 ? 24.952 -9.974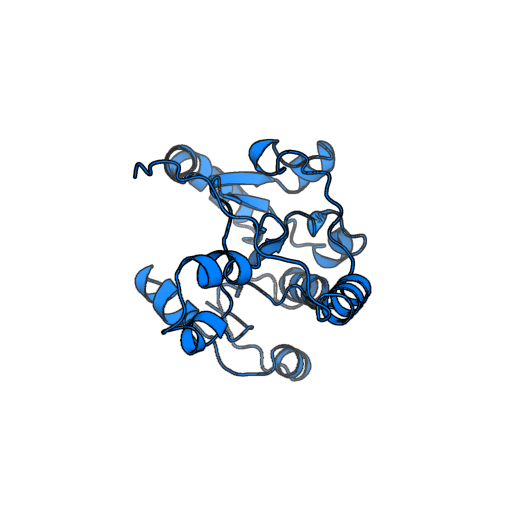 -6.546 1.00 43.03 123 GLY A CA 1
ATOM 1010 C C . GLY A 1 123 ? 24.676 -8.626 -7.237 1.00 43.03 123 GLY A C 1
ATOM 1011 O O . GLY A 1 123 ? 23.873 -7.837 -6.744 1.00 43.03 123 GLY A O 1
ATOM 1012 N N . ARG A 1 124 ? 25.281 -8.352 -8.404 1.00 43.44 124 ARG A N 1
ATOM 1013 C CA . ARG A 1 124 ? 25.164 -7.045 -9.100 1.00 43.44 124 ARG A CA 1
ATOM 1014 C C . ARG A 1 124 ? 23.902 -6.881 -9.959 1.00 43.44 124 ARG A C 1
ATOM 1016 O O . ARG A 1 124 ? 23.558 -5.755 -10.317 1.00 43.44 124 ARG A O 1
ATOM 1023 N N . ALA A 1 125 ? 23.212 -7.974 -10.282 1.00 46.50 125 ALA A N 1
ATOM 1024 C CA . ALA A 1 125 ? 22.009 -7.981 -11.121 1.00 46.50 125 ALA A CA 1
ATOM 1025 C C . ALA A 1 125 ? 20.699 -8.243 -10.343 1.00 46.50 125 ALA A C 1
ATOM 1027 O O . ALA A 1 125 ? 19.622 -8.140 -10.929 1.00 46.50 125 ALA A O 1
ATOM 1028 N N . ALA A 1 126 ? 20.769 -8.587 -9.049 1.00 49.75 126 ALA A N 1
ATOM 1029 C CA . ALA A 1 126 ? 19.655 -9.229 -8.341 1.00 49.75 126 ALA A CA 1
ATOM 1030 C C . ALA A 1 126 ? 18.697 -8.302 -7.578 1.00 49.75 126 ALA A C 1
ATOM 1032 O O . ALA A 1 126 ? 17.509 -8.616 -7.510 1.00 49.75 126 ALA A O 1
ATOM 1033 N N . SER A 1 127 ? 19.170 -7.185 -7.020 1.00 56.09 127 SER A N 1
ATOM 1034 C CA . SER A 1 127 ? 18.307 -6.214 -6.336 1.00 56.09 127 SER A CA 1
ATOM 1035 C C . SER A 1 127 ? 18.011 -5.044 -7.261 1.00 56.09 127 SER A C 1
ATOM 1037 O O . SER A 1 127 ? 18.919 -4.386 -7.775 1.00 56.09 127 SER A O 1
ATOM 1039 N N . THR A 1 128 ? 16.728 -4.785 -7.497 1.00 63.00 128 THR A N 1
ATOM 1040 C CA . THR A 1 128 ? 16.307 -3.686 -8.375 1.00 63.00 128 THR A CA 1
ATOM 1041 C C . THR A 1 128 ? 15.854 -2.445 -7.619 1.00 63.00 128 THR A C 1
ATOM 1043 O O . THR A 1 128 ? 15.672 -1.415 -8.275 1.00 63.00 128 THR A O 1
ATOM 1046 N N . THR A 1 129 ? 15.728 -2.503 -6.283 1.00 63.81 129 THR A N 1
ATOM 1047 C CA . THR A 1 129 ? 15.117 -1.440 -5.474 1.00 63.81 129 THR A CA 1
ATOM 1048 C C . THR A 1 129 ? 15.976 -0.173 -5.488 1.00 63.81 129 THR A C 1
ATOM 1050 O O . THR A 1 129 ? 17.036 -0.136 -4.863 1.00 63.81 129 THR A O 1
ATOM 1053 N N . PRO A 1 130 ? 15.556 0.912 -6.157 1.00 70.94 130 PRO A N 1
ATOM 1054 C CA . PRO A 1 130 ? 16.335 2.145 -6.225 1.00 70.94 130 PRO A CA 1
ATOM 1055 C C . PRO A 1 130 ? 15.799 3.236 -5.286 1.00 70.94 130 PRO A C 1
ATOM 1057 O O . PRO A 1 130 ? 16.369 4.316 -5.224 1.00 70.94 130 PRO A O 1
ATOM 1060 N N . PHE A 1 131 ? 14.702 2.956 -4.586 1.00 77.38 131 PHE A N 1
ATOM 1061 C CA . PHE A 1 131 ? 14.000 3.839 -3.658 1.00 77.38 131 PHE A CA 1
ATOM 1062 C C . PHE A 1 131 ? 13.525 3.044 -2.439 1.00 77.38 131 PHE A C 1
ATOM 1064 O O . PHE A 1 131 ? 13.548 1.813 -2.462 1.00 77.38 131 PHE A O 1
ATOM 1071 N N . GLU A 1 132 ? 13.115 3.737 -1.384 1.00 85.69 132 GLU A N 1
ATOM 1072 C CA . GLU A 1 132 ? 12.368 3.134 -0.278 1.00 85.69 132 GLU A CA 1
ATOM 1073 C C . GLU A 1 132 ? 10.908 2.940 -0.689 1.00 85.69 132 GLU A C 1
ATOM 1075 O O . GLU A 1 132 ? 10.398 3.677 -1.537 1.00 85.69 132 GLU A O 1
ATOM 1080 N N . CYS A 1 133 ? 10.239 1.953 -0.101 1.00 90.00 133 CYS A N 1
ATOM 1081 C CA . CYS A 1 133 ? 8.796 1.770 -0.232 1.00 90.00 133 CYS A CA 1
ATOM 1082 C C . CYS A 1 133 ? 8.175 1.678 1.154 1.00 90.00 133 CYS A C 1
ATOM 1084 O O . CYS A 1 133 ? 8.760 1.089 2.062 1.00 90.00 133 CYS A O 1
ATOM 1086 N N . PHE A 1 134 ? 6.982 2.232 1.287 1.00 92.56 134 PHE A N 1
ATOM 1087 C CA . PHE A 1 134 ? 6.151 2.099 2.473 1.00 92.56 134 PHE A CA 1
ATOM 1088 C C . PHE A 1 134 ? 4.691 1.975 2.050 1.00 92.56 134 PHE A C 1
ATOM 1090 O O . PHE A 1 134 ? 4.352 2.171 0.877 1.00 92.56 134 PHE A O 1
ATOM 1097 N N . TRP A 1 135 ? 3.830 1.622 2.996 1.00 95.44 135 TRP A N 1
ATOM 1098 C CA . TRP A 1 135 ? 2.421 1.412 2.705 1.00 95.44 135 TRP A CA 1
ATOM 1099 C C . TRP A 1 135 ? 1.620 2.699 2.849 1.00 95.44 135 TRP A C 1
ATOM 1101 O O . TRP A 1 135 ? 1.755 3.399 3.848 1.00 95.44 135 TRP A O 1
ATOM 1111 N N . TYR A 1 136 ? 0.769 2.970 1.866 1.00 95.38 136 TYR A N 1
ATOM 1112 C CA . TYR A 1 136 ? -0.269 3.992 1.888 1.00 95.38 136 TYR A CA 1
ATOM 1113 C C . TYR A 1 136 ? -1.562 3.284 2.271 1.00 95.38 136 TYR A C 1
ATOM 1115 O O . TYR A 1 136 ? -2.005 2.381 1.557 1.00 95.38 136 TYR A O 1
ATOM 1123 N N . LEU A 1 137 ? -2.123 3.656 3.413 1.00 95.31 137 LEU A N 1
ATOM 1124 C CA . LEU A 1 137 ? -3.271 2.996 4.008 1.00 95.31 137 LEU A CA 1
ATOM 1125 C C . LEU A 1 137 ? -4.437 3.977 4.072 1.00 95.31 137 LEU A C 1
ATOM 1127 O O . LEU A 1 137 ? -4.282 5.071 4.605 1.00 95.31 137 LEU A O 1
ATOM 1131 N N . SER A 1 138 ? -5.610 3.568 3.613 1.00 93.88 138 SER A N 1
ATOM 1132 C CA . SER A 1 138 ? -6.866 4.180 4.042 1.00 93.88 138 SER A CA 1
ATOM 1133 C C . SER A 1 138 ? -7.764 3.062 4.519 1.00 93.88 138 SER A C 1
ATOM 1135 O O . SER A 1 138 ? -7.979 2.091 3.800 1.00 93.88 138 SER A O 1
ATOM 1137 N N . LEU A 1 139 ? -8.248 3.160 5.751 1.00 91.88 139 LEU A N 1
ATOM 1138 C CA . LEU A 1 139 ? -9.135 2.166 6.354 1.00 91.88 139 LEU A CA 1
ATOM 1139 C C . LEU A 1 139 ? -10.553 2.738 6.476 1.00 91.88 139 LEU A C 1
ATOM 1141 O O . LEU A 1 139 ? -11.327 2.320 7.334 1.00 91.88 139 LEU A O 1
ATOM 1145 N N . GLY A 1 140 ? -10.872 3.735 5.643 1.00 88.00 140 GLY A N 1
ATOM 1146 C CA . GLY A 1 140 ? -12.133 4.464 5.676 1.00 88.00 140 GLY A CA 1
ATOM 1147 C C . GLY A 1 140 ? -12.401 5.069 7.063 1.00 88.00 140 GLY A C 1
ATOM 1148 O O . GLY A 1 140 ? -11.477 5.631 7.668 1.00 88.00 140 GLY A O 1
ATOM 1149 N N . PRO A 1 141 ? -13.628 4.938 7.601 1.00 88.00 141 PRO A N 1
ATOM 1150 C CA . PRO A 1 141 ? -14.006 5.542 8.880 1.00 88.00 141 PRO A CA 1
ATOM 1151 C C . PRO A 1 141 ? -13.253 4.951 10.081 1.00 88.00 141 PRO A C 1
ATOM 1153 O O . PRO A 1 141 ? -13.176 5.591 11.125 1.00 88.00 141 PRO A O 1
ATOM 1156 N N . TRP A 1 142 ? -12.654 3.764 9.941 1.00 90.19 142 TRP A N 1
ATOM 1157 C CA . TRP A 1 142 ? -11.929 3.090 11.024 1.00 90.19 142 TRP A CA 1
ATOM 1158 C C . TRP A 1 142 ? -10.455 3.493 11.121 1.00 90.19 142 TRP A C 1
ATOM 1160 O O . TRP A 1 142 ? -9.743 2.993 11.990 1.00 90.19 142 TRP A O 1
ATOM 1170 N N . THR A 1 143 ? -9.972 4.372 10.235 1.00 88.06 143 THR A N 1
ATOM 1171 C CA . THR A 1 143 ? -8.546 4.728 10.152 1.00 88.06 143 THR A CA 1
ATOM 1172 C C . THR A 1 143 ? -7.996 5.208 11.492 1.00 88.06 143 THR A C 1
ATOM 1174 O O . THR A 1 143 ? -6.991 4.674 11.952 1.00 88.06 143 THR A O 1
ATOM 1177 N N . GLU A 1 144 ? -8.666 6.152 12.154 1.00 86.62 144 GLU A N 1
ATOM 1178 C CA . GLU A 1 144 ? -8.183 6.718 13.418 1.00 86.62 144 GLU A CA 1
ATOM 1179 C C . GLU A 1 144 ? -8.139 5.666 14.538 1.00 86.62 144 GLU A C 1
ATOM 1181 O O . GLU A 1 144 ? -7.106 5.465 15.180 1.00 86.62 144 GLU A O 1
ATOM 1186 N N . GLU A 1 145 ? -9.237 4.931 14.735 1.00 90.88 145 GLU A N 1
ATOM 1187 C CA . GLU A 1 145 ? -9.344 3.910 15.780 1.00 90.88 145 GLU A CA 1
ATOM 1188 C C . GLU A 1 145 ? -8.294 2.802 15.602 1.00 90.88 145 GLU A C 1
ATOM 1190 O O . GLU A 1 145 ? -7.614 2.416 16.561 1.00 90.88 145 GLU A O 1
ATOM 1195 N N . LEU A 1 146 ? -8.111 2.323 14.368 1.00 90.44 146 LEU A N 1
ATOM 1196 C CA . LEU A 1 146 ? -7.157 1.262 14.056 1.00 90.44 146 LEU A CA 1
ATOM 1197 C C . LEU A 1 146 ? -5.710 1.736 14.176 1.00 90.44 146 LEU A C 1
ATOM 1199 O O . LEU A 1 146 ? -4.882 0.994 14.704 1.00 90.44 146 LEU A O 1
ATOM 1203 N N . VAL A 1 147 ? -5.397 2.968 13.761 1.00 90.00 147 VAL A N 1
ATOM 1204 C CA . VAL A 1 147 ? -4.062 3.555 13.951 1.00 90.00 147 VAL A CA 1
ATOM 1205 C C . VAL A 1 147 ? -3.730 3.634 15.437 1.00 90.00 147 VAL A C 1
ATOM 1207 O O . VAL A 1 147 ? -2.665 3.179 15.858 1.00 90.00 147 VAL A O 1
ATOM 1210 N N . GLN A 1 148 ? -4.643 4.153 16.259 1.00 90.81 148 GLN A N 1
ATOM 1211 C CA . GLN A 1 148 ? -4.425 4.251 17.700 1.00 90.81 148 GLN A CA 1
ATOM 1212 C C . GLN A 1 148 ? -4.312 2.872 18.365 1.00 90.81 148 GLN A C 1
ATOM 1214 O O . GLN A 1 148 ? -3.437 2.650 19.206 1.00 90.81 148 GLN A O 1
ATOM 1219 N N . GLY A 1 149 ? -5.180 1.930 17.986 1.00 93.75 149 GLY A N 1
ATOM 1220 C CA . GLY A 1 149 ? -5.136 0.553 18.470 1.00 93.75 149 GLY A CA 1
ATOM 1221 C C . GLY A 1 149 ? -3.819 -0.138 18.124 1.00 93.75 149 GLY A C 1
ATOM 1222 O O . GLY A 1 149 ? -3.211 -0.775 18.987 1.00 93.75 149 GLY A O 1
ATOM 1223 N N . TRP A 1 150 ? -3.343 0.045 16.892 1.00 93.38 150 TRP A N 1
ATOM 1224 C CA . TRP A 1 150 ? -2.070 -0.494 16.433 1.00 93.38 150 TRP A CA 1
ATOM 1225 C C . TRP A 1 150 ? -0.883 0.129 17.167 1.00 93.38 150 TRP A C 1
ATOM 1227 O O . TRP A 1 150 ? -0.010 -0.606 17.626 1.00 93.38 150 TRP A O 1
ATOM 1237 N N . ARG A 1 151 ? -0.873 1.456 17.362 1.00 91.00 151 ARG A N 1
ATOM 1238 C CA . ARG A 1 151 ? 0.191 2.146 18.114 1.00 91.00 151 ARG A CA 1
ATOM 1239 C C . ARG A 1 151 ? 0.342 1.586 19.524 1.00 91.00 151 ARG A C 1
ATOM 1241 O O . ARG A 1 151 ? 1.441 1.239 19.943 1.00 91.00 151 ARG A O 1
ATOM 1248 N N . ARG A 1 152 ? -0.780 1.390 20.224 1.00 93.69 152 ARG A N 1
ATOM 1249 C CA . ARG A 1 152 ? -0.786 0.833 21.586 1.00 93.69 152 ARG A CA 1
ATOM 1250 C C . ARG A 1 152 ? -0.302 -0.615 21.659 1.00 93.69 152 ARG A C 1
ATOM 1252 O O . ARG A 1 152 ? 0.351 -0.979 22.630 1.00 93.69 152 ARG A O 1
ATOM 1259 N N . LYS A 1 153 ? -0.668 -1.455 20.685 1.00 94.81 153 LYS A N 1
ATOM 1260 C CA . LYS A 1 153 ? -0.478 -2.915 20.779 1.00 94.81 153 LYS A CA 1
ATOM 1261 C C . LYS A 1 153 ? 0.729 -3.449 20.013 1.00 94.81 153 LYS A C 1
ATOM 1263 O O . LYS A 1 153 ? 1.260 -4.490 20.384 1.00 94.81 153 LYS A O 1
ATOM 1268 N N . HIS A 1 154 ? 1.130 -2.785 18.933 1.00 92.50 154 HIS A N 1
ATOM 1269 C CA . HIS A 1 154 ? 2.013 -3.378 17.929 1.00 92.50 154 HIS A CA 1
ATOM 1270 C C . HIS A 1 154 ? 3.216 -2.511 17.564 1.00 92.50 154 HIS A C 1
ATOM 1272 O O . HIS A 1 154 ? 4.236 -3.076 17.181 1.00 92.50 154 HIS A O 1
ATOM 1278 N N . GLU A 1 155 ? 3.160 -1.183 17.704 1.00 89.75 155 GLU A N 1
ATOM 1279 C CA . GLU A 1 155 ? 4.234 -0.296 17.223 1.00 89.75 155 GLU A CA 1
ATOM 1280 C C . GLU A 1 155 ? 5.616 -0.686 17.757 1.00 89.75 155 GLU A C 1
ATOM 1282 O O . GLU A 1 155 ? 6.522 -0.942 16.962 1.00 89.75 155 GLU A O 1
ATOM 1287 N N . ALA A 1 156 ? 5.743 -0.870 19.076 1.00 89.25 156 ALA A N 1
ATOM 1288 C CA . ALA A 1 156 ? 7.005 -1.211 19.738 1.00 89.25 156 ALA A CA 1
ATOM 1289 C C . ALA A 1 156 ? 7.657 -2.517 19.238 1.00 89.25 156 ALA A C 1
ATOM 1291 O O . ALA A 1 156 ? 8.875 -2.659 19.306 1.00 89.25 156 ALA A O 1
ATOM 1292 N N . GLN A 1 157 ? 6.864 -3.466 18.732 1.00 91.38 157 GLN A N 1
ATOM 1293 C CA . GLN A 1 157 ? 7.328 -4.802 18.327 1.00 91.38 157 GLN A CA 1
ATOM 1294 C C . GLN A 1 157 ? 7.307 -5.008 16.805 1.00 91.38 157 GLN A C 1
ATOM 1296 O O . GLN A 1 157 ? 7.942 -5.923 16.290 1.00 91.38 157 GLN A O 1
ATOM 1301 N N . SER A 1 158 ? 6.586 -4.159 16.072 1.00 89.12 158 SER A N 1
ATOM 1302 C CA . SER A 1 158 ? 6.353 -4.313 14.632 1.00 89.12 158 SER A CA 1
ATOM 1303 C C . SER A 1 158 ? 7.571 -3.999 13.765 1.00 89.12 158 SER A C 1
ATOM 1305 O O . SER A 1 158 ? 7.618 -4.393 12.599 1.00 89.12 158 SER A O 1
ATOM 1307 N N . GLY A 1 159 ? 8.523 -3.219 14.290 1.00 88.44 159 GLY A N 1
ATOM 1308 C CA . GLY A 1 159 ? 9.572 -2.616 13.474 1.00 88.44 159 GLY A CA 1
ATOM 1309 C C . GLY A 1 159 ? 9.012 -1.709 12.372 1.00 88.44 159 GLY A C 1
ATOM 1310 O O . GLY A 1 159 ? 9.653 -1.562 11.339 1.00 88.44 159 GLY A O 1
ATOM 1311 N N . CYS A 1 160 ? 7.818 -1.145 12.552 1.00 90.19 160 CYS A N 1
ATOM 1312 C CA . CYS A 1 160 ? 7.195 -0.189 11.644 1.00 90.19 160 CYS A CA 1
ATOM 1313 C C . CYS A 1 160 ? 6.798 1.084 12.410 1.00 90.19 160 CYS A C 1
ATOM 1315 O O . CYS A 1 160 ? 6.726 1.085 13.636 1.00 90.19 160 CYS A O 1
ATOM 1317 N N . THR A 1 161 ? 6.514 2.168 11.693 1.00 89.00 161 THR A N 1
ATOM 1318 C CA . THR A 1 161 ? 6.024 3.432 12.262 1.00 89.00 161 THR A CA 1
ATOM 1319 C C . THR A 1 161 ? 4.841 3.934 11.446 1.00 89.00 161 THR A C 1
ATOM 1321 O O . THR A 1 161 ? 4.916 3.969 10.217 1.00 89.00 161 THR A O 1
ATOM 1324 N N . LEU A 1 162 ? 3.756 4.324 12.123 1.00 89.31 162 LEU A N 1
ATOM 1325 C CA . LEU A 1 162 ? 2.590 4.941 11.484 1.00 89.31 162 LEU A CA 1
ATOM 1326 C C . LEU A 1 162 ? 2.696 6.465 11.507 1.00 89.31 162 LEU A C 1
ATOM 1328 O O . LEU A 1 162 ? 2.782 7.075 12.574 1.00 89.31 162 LEU A O 1
ATOM 1332 N N . VAL A 1 163 ? 2.608 7.078 10.331 1.00 85.69 163 VAL A N 1
ATOM 1333 C CA . VAL A 1 163 ? 2.649 8.530 10.124 1.00 85.69 163 VAL A CA 1
ATOM 1334 C C . VAL A 1 163 ? 1.313 8.973 9.546 1.00 85.69 163 VAL A C 1
ATOM 1336 O O . VAL A 1 163 ? 0.877 8.439 8.527 1.00 85.69 163 VAL A O 1
ATOM 1339 N N . LEU A 1 164 ? 0.651 9.943 10.174 1.00 81.12 164 LEU A N 1
ATOM 1340 C CA . LEU A 1 164 ? -0.577 10.500 9.612 1.00 81.12 164 LEU A CA 1
ATOM 1341 C C . LEU A 1 164 ? -0.227 11.349 8.384 1.00 81.12 164 LEU A C 1
ATOM 1343 O O . LEU A 1 164 ? 0.734 12.120 8.415 1.00 81.12 164 LEU A O 1
ATOM 1347 N N . GLY A 1 165 ? -1.005 11.234 7.304 1.00 71.31 165 GLY A N 1
ATOM 1348 C CA . GLY A 1 165 ? -0.744 11.983 6.069 1.00 71.31 165 GLY A CA 1
ATOM 1349 C C . GLY A 1 165 ? -0.725 13.500 6.283 1.00 71.31 165 GLY A C 1
ATOM 1350 O O . GLY A 1 165 ? 0.118 14.192 5.716 1.00 71.31 165 GLY A O 1
ATOM 1351 N N . ALA A 1 166 ? -1.589 14.007 7.171 1.00 68.00 166 ALA A N 1
ATOM 1352 C CA . ALA A 1 166 ? -1.617 15.417 7.558 1.00 68.00 166 ALA A CA 1
ATOM 1353 C C . ALA A 1 166 ? -0.333 15.862 8.279 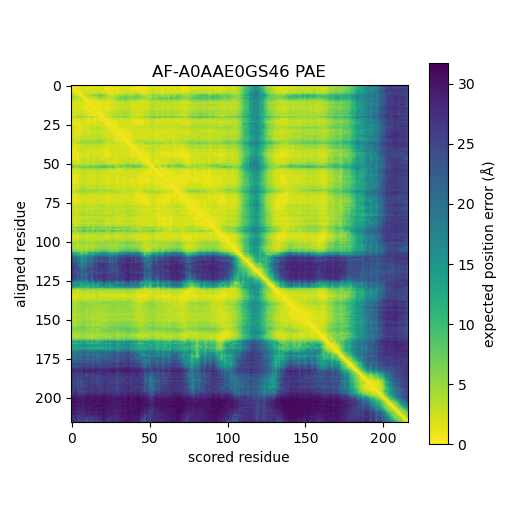1.00 68.00 166 ALA A C 1
ATOM 1355 O O . ALA A 1 166 ? 0.153 16.966 8.036 1.00 68.00 166 ALA A O 1
ATOM 1356 N N . ASP A 1 167 ? 0.245 15.005 9.124 1.00 66.12 167 ASP A N 1
ATOM 1357 C CA . ASP A 1 167 ? 1.484 15.312 9.845 1.00 66.12 167 ASP A CA 1
ATOM 1358 C C . ASP A 1 167 ? 2.681 15.333 8.889 1.00 66.12 167 ASP A C 1
ATOM 1360 O O . ASP A 1 167 ? 3.496 16.250 8.948 1.00 66.12 167 ASP A O 1
ATOM 1364 N N . ALA A 1 168 ? 2.745 14.384 7.948 1.00 63.84 168 ALA A N 1
ATOM 1365 C CA . ALA A 1 168 ? 3.766 14.370 6.899 1.00 63.84 168 ALA A CA 1
ATOM 1366 C C . ALA A 1 168 ? 3.678 15.602 5.977 1.00 63.84 168 ALA A C 1
ATOM 1368 O O . ALA A 1 168 ? 4.703 16.158 5.585 1.00 63.84 168 ALA A O 1
ATOM 1369 N N . ALA A 1 169 ? 2.461 16.054 5.654 1.00 60.38 169 ALA A N 1
ATOM 1370 C CA . ALA A 1 169 ? 2.244 17.264 4.864 1.00 60.38 169 ALA A CA 1
ATOM 1371 C C . ALA A 1 169 ? 2.682 18.533 5.617 1.00 60.38 169 ALA A C 1
ATOM 1373 O O . ALA A 1 169 ? 3.343 19.389 5.034 1.00 60.38 169 ALA A O 1
ATOM 1374 N N . ARG A 1 170 ? 2.369 18.642 6.919 1.00 58.25 170 ARG A N 1
ATOM 1375 C CA . ARG A 1 170 ? 2.758 19.787 7.766 1.00 58.25 170 ARG A CA 1
ATOM 1376 C C . ARG A 1 170 ? 4.257 19.851 8.033 1.00 58.25 170 ARG A C 1
ATOM 1378 O O . ARG A 1 170 ? 4.826 20.935 8.019 1.00 58.25 170 ARG A O 1
ATOM 1385 N N . ALA A 1 171 ? 4.886 18.707 8.285 1.00 58.78 171 ALA A N 1
ATOM 1386 C CA . ALA A 1 171 ? 6.319 18.638 8.544 1.00 58.78 171 ALA A CA 1
ATOM 1387 C C . ALA A 1 171 ? 7.158 18.869 7.276 1.00 58.78 171 ALA A C 1
ATOM 1389 O O . ALA A 1 171 ? 8.362 19.081 7.376 1.00 58.78 171 ALA A O 1
ATOM 1390 N N . GLY A 1 172 ? 6.555 18.781 6.081 1.00 56.75 172 GLY A N 1
ATOM 1391 C CA . GLY A 1 172 ? 7.279 18.808 4.806 1.00 56.75 172 GLY A CA 1
ATOM 1392 C C . GLY A 1 172 ? 8.224 17.613 4.607 1.00 56.75 172 GLY A C 1
ATOM 1393 O O . GLY A 1 172 ? 8.875 17.498 3.567 1.00 56.75 172 GLY A O 1
ATOM 1394 N N . GLU A 1 173 ? 8.281 16.704 5.579 1.00 56.44 173 GLU A N 1
ATOM 1395 C CA . GLU A 1 173 ? 9.197 15.581 5.668 1.00 56.44 173 GLU A CA 1
ATOM 1396 C C . GLU A 1 173 ? 8.469 14.388 6.303 1.00 56.44 173 GLU A C 1
ATOM 1398 O O . GLU A 1 173 ? 7.683 14.521 7.241 1.00 56.44 173 GLU A O 1
ATOM 1403 N N . LEU A 1 174 ? 8.730 13.189 5.780 1.00 61.31 174 LEU A N 1
ATOM 1404 C CA . LEU A 1 174 ? 8.445 11.958 6.518 1.00 61.31 174 LEU A CA 1
ATOM 1405 C C . LEU A 1 174 ? 9.477 11.832 7.654 1.00 61.31 174 LEU A C 1
ATOM 1407 O O . LEU A 1 174 ? 10.564 12.389 7.508 1.00 61.31 174 LEU A O 1
ATOM 1411 N N . PRO A 1 175 ? 9.210 11.070 8.733 1.00 52.56 175 PRO A N 1
ATOM 1412 C CA . PRO A 1 175 ? 10.188 10.860 9.803 1.00 52.56 175 PRO A CA 1
ATOM 1413 C C . PRO A 1 175 ? 11.560 10.490 9.230 1.00 52.56 175 PRO A C 1
ATOM 1415 O O . PRO A 1 175 ? 11.608 9.708 8.281 1.00 52.56 175 PRO A O 1
ATOM 1418 N N . GLU A 1 176 ? 12.664 10.984 9.806 1.00 48.25 176 GLU A N 1
ATOM 1419 C CA . GLU A 1 176 ? 14.039 10.749 9.311 1.00 48.25 176 GLU A CA 1
ATOM 1420 C C . GLU A 1 176 ? 14.339 9.268 9.004 1.00 48.25 176 GLU A C 1
ATOM 1422 O O . GLU A 1 176 ? 15.093 8.963 8.087 1.00 48.25 176 GLU A O 1
ATOM 1427 N N . ARG A 1 177 ? 13.685 8.323 9.696 1.00 48.59 177 ARG A N 1
ATOM 1428 C CA . ARG A 1 177 ? 13.776 6.871 9.439 1.00 48.59 177 ARG A CA 1
ATOM 1429 C C . ARG A 1 177 ? 13.202 6.405 8.088 1.00 48.59 177 ARG A C 1
ATOM 1431 O O . ARG A 1 177 ? 13.559 5.330 7.623 1.00 48.59 177 ARG A O 1
ATOM 1438 N N . ALA A 1 178 ? 12.312 7.180 7.471 1.00 47.00 178 ALA A N 1
ATOM 1439 C CA . ALA A 1 178 ? 11.701 6.934 6.160 1.00 47.00 178 ALA A CA 1
ATOM 1440 C C . ALA A 1 178 ? 12.473 7.602 5.003 1.00 47.00 178 ALA A C 1
ATOM 1442 O O . ALA A 1 178 ? 12.175 7.381 3.819 1.00 47.00 178 ALA A O 1
ATOM 1443 N N . VAL A 1 179 ? 13.430 8.468 5.345 1.00 45.50 179 VAL A N 1
ATOM 1444 C CA . VAL A 1 179 ? 14.269 9.206 4.409 1.00 45.50 179 VAL A CA 1
ATOM 1445 C C . VAL A 1 179 ? 15.615 8.483 4.357 1.00 45.50 179 VAL A C 1
ATOM 1447 O O . VAL A 1 179 ? 16.308 8.416 5.368 1.00 45.50 179 VAL A O 1
ATOM 1450 N N . PRO A 1 180 ? 16.014 7.893 3.216 1.00 45.56 180 PRO A N 1
ATOM 1451 C CA . PRO A 1 180 ? 17.326 7.268 3.136 1.00 45.56 180 PRO A CA 1
ATOM 1452 C C . PRO A 1 180 ? 18.410 8.319 3.429 1.00 45.56 180 PRO A C 1
ATOM 1454 O O . PRO A 1 180 ? 18.222 9.490 3.071 1.00 45.56 180 PRO A O 1
ATOM 1457 N N . PRO A 1 181 ? 19.570 7.931 3.996 1.00 41.78 181 PRO A N 1
ATOM 1458 C CA . PRO A 1 181 ? 20.733 8.808 3.976 1.00 41.78 181 PRO A CA 1
ATOM 1459 C C . PRO A 1 181 ? 20.954 9.273 2.533 1.00 41.78 181 PRO A C 1
ATOM 1461 O O . PRO A 1 181 ? 20.810 8.484 1.591 1.00 41.78 181 PRO A O 1
ATOM 1464 N N . LYS A 1 182 ? 21.214 10.573 2.350 1.00 40.88 182 LYS A N 1
ATOM 1465 C CA . LYS A 1 182 ? 21.349 11.224 1.041 1.00 40.88 182 LYS A CA 1
ATOM 1466 C C . LYS A 1 182 ? 22.521 10.620 0.251 1.00 40.88 182 LYS A C 1
ATOM 1468 O O . LYS A 1 182 ? 23.592 11.206 0.169 1.00 40.88 182 LYS A O 1
ATOM 1473 N N . ASN A 1 183 ? 22.325 9.474 -0.394 1.00 42.47 183 ASN A N 1
ATOM 1474 C CA . ASN A 1 183 ? 23.232 9.013 -1.435 1.00 42.47 183 ASN A CA 1
ATOM 1475 C C . ASN A 1 183 ? 22.920 9.832 -2.688 1.00 42.47 183 ASN A C 1
ATOM 1477 O O . ASN A 1 183 ? 22.011 9.529 -3.458 1.00 42.47 183 ASN A O 1
ATOM 1481 N N . HIS A 1 184 ? 23.670 10.922 -2.845 1.00 41.09 184 HIS A N 1
ATOM 1482 C CA . HIS A 1 184 ? 23.565 11.930 -3.902 1.00 41.09 184 HIS A CA 1
ATOM 1483 C C . HIS A 1 184 ? 23.852 11.418 -5.327 1.00 41.09 184 HIS A C 1
ATOM 1485 O O . HIS A 1 184 ? 23.914 12.213 -6.269 1.00 41.09 184 HIS A O 1
ATOM 1491 N N . GLU A 1 185 ? 23.979 10.111 -5.547 1.00 46.88 185 GLU A N 1
ATOM 1492 C CA . GLU A 1 185 ? 24.157 9.569 -6.887 1.00 46.88 185 GLU A CA 1
ATOM 1493 C C . GLU A 1 185 ? 22.822 9.564 -7.640 1.00 46.88 185 GLU A C 1
ATOM 1495 O O . GLU A 1 185 ? 22.035 8.615 -7.608 1.00 46.88 185 GLU A O 1
ATOM 1500 N N . LYS A 1 186 ? 22.558 10.671 -8.350 1.00 42.75 186 LYS A N 1
ATOM 1501 C CA . LYS A 1 186 ? 21.481 10.774 -9.340 1.00 42.75 186 LYS A CA 1
ATOM 1502 C C . LYS A 1 186 ? 21.551 9.574 -10.282 1.00 42.75 186 LYS A C 1
ATOM 1504 O O . LYS A 1 186 ? 22.399 9.502 -11.171 1.00 42.75 186 LYS A O 1
ATOM 1509 N N . ARG A 1 187 ? 20.609 8.643 -10.127 1.00 49.97 187 ARG A N 1
ATOM 1510 C CA . ARG A 1 187 ? 20.471 7.502 -11.031 1.00 49.97 187 ARG A CA 1
ATOM 1511 C C . ARG A 1 187 ? 20.234 8.021 -12.449 1.00 49.97 187 ARG A C 1
ATOM 1513 O O . ARG A 1 187 ? 19.273 8.748 -12.700 1.00 49.97 187 ARG A O 1
ATOM 1520 N N . ALA A 1 188 ? 21.101 7.635 -13.381 1.00 51.22 188 ALA A N 1
ATOM 1521 C CA . ALA A 1 188 ? 20.965 8.021 -14.780 1.00 51.22 188 ALA A CA 1
ATOM 1522 C C . ALA A 1 188 ? 19.595 7.580 -15.336 1.00 51.22 188 ALA A C 1
ATOM 1524 O O . ALA A 1 188 ? 19.126 6.472 -15.054 1.00 51.22 188 ALA A O 1
ATOM 1525 N N . ASN A 1 189 ? 18.948 8.437 -16.134 1.00 59.25 189 ASN A N 1
ATOM 1526 C CA . ASN A 1 189 ? 17.629 8.139 -16.696 1.00 59.25 189 ASN A CA 1
ATOM 1527 C C . ASN A 1 189 ? 17.663 6.884 -17.613 1.00 59.25 189 ASN A C 1
ATOM 1529 O O . ASN A 1 189 ? 18.735 6.481 -18.080 1.00 59.25 189 ASN A O 1
ATOM 1533 N N . PRO A 1 190 ? 16.515 6.241 -17.910 1.00 52.78 190 PRO A N 1
ATOM 1534 C CA . PRO A 1 190 ? 16.481 4.988 -18.675 1.00 52.78 190 PRO A CA 1
ATOM 1535 C C . PRO A 1 190 ? 17.181 5.060 -20.043 1.00 52.78 190 PRO A C 1
ATOM 1537 O O . PRO A 1 190 ? 17.854 4.108 -20.447 1.00 52.78 190 PRO A O 1
ATOM 1540 N N . LYS A 1 191 ? 17.098 6.209 -20.732 1.00 59.62 191 LYS A N 1
ATOM 1541 C CA . LYS A 1 191 ? 17.788 6.452 -22.011 1.00 59.62 191 LYS A CA 1
ATOM 1542 C C . LYS A 1 191 ? 19.312 6.509 -21.831 1.00 59.62 191 LYS A C 1
ATOM 1544 O O . LYS A 1 191 ? 20.041 5.884 -22.601 1.00 59.62 191 LYS A O 1
ATOM 1549 N N . ALA A 1 192 ? 19.796 7.182 -20.790 1.00 64.50 192 ALA A N 1
ATOM 1550 C CA . ALA A 1 192 ? 21.210 7.258 -20.436 1.00 64.50 192 ALA A CA 1
ATOM 1551 C C . ALA A 1 192 ? 21.768 5.886 -20.031 1.00 64.50 192 ALA A C 1
ATOM 1553 O O . ALA A 1 192 ? 22.848 5.514 -20.480 1.00 64.50 192 ALA A O 1
ATOM 1554 N N . ARG A 1 193 ? 21.000 5.068 -19.296 1.00 68.06 193 ARG A N 1
ATOM 1555 C CA . ARG A 1 193 ? 21.383 3.678 -18.971 1.00 68.06 193 ARG A CA 1
ATOM 1556 C C . ARG A 1 193 ? 21.452 2.787 -20.213 1.00 68.06 193 ARG A C 1
ATOM 1558 O O . ARG A 1 193 ? 22.375 1.986 -20.331 1.00 68.06 193 ARG A O 1
ATOM 1565 N N . LYS A 1 194 ? 20.531 2.953 -21.173 1.00 66.12 194 LYS A N 1
ATOM 1566 C CA . LYS A 1 194 ? 20.580 2.254 -22.473 1.00 66.12 194 LYS A CA 1
ATOM 1567 C C . LYS A 1 194 ? 21.821 2.661 -23.280 1.00 66.12 194 LYS A C 1
ATOM 1569 O O . LYS A 1 194 ? 22.449 1.806 -23.896 1.00 66.12 194 LYS A O 1
ATOM 1574 N N . LYS A 1 195 ? 22.210 3.941 -23.234 1.00 65.81 195 LYS A N 1
ATOM 1575 C CA . LYS A 1 195 ? 23.425 4.462 -23.887 1.00 65.81 195 LYS A CA 1
ATOM 1576 C C . LYS A 1 195 ? 24.710 3.966 -23.208 1.00 65.81 195 LYS A C 1
ATOM 1578 O O . LYS A 1 195 ? 25.641 3.581 -23.904 1.00 65.81 195 LYS A O 1
ATOM 1583 N N . LEU A 1 196 ? 24.732 3.898 -21.875 1.00 63.56 196 LEU A N 1
ATOM 1584 C CA . LEU A 1 196 ? 25.843 3.337 -21.096 1.00 63.56 196 LEU A CA 1
ATOM 1585 C C . LEU A 1 196 ? 26.015 1.830 -21.341 1.00 63.56 196 LEU A C 1
ATOM 1587 O O . LEU A 1 196 ? 27.135 1.387 -21.568 1.00 63.56 196 LEU A O 1
ATOM 1591 N N . ARG A 1 197 ? 24.921 1.055 -21.417 1.00 61.53 197 ARG A N 1
ATOM 1592 C CA . ARG A 1 197 ? 24.971 -0.373 -21.801 1.00 61.53 197 ARG A CA 1
ATOM 1593 C C . ARG A 1 197 ? 25.489 -0.594 -23.224 1.00 61.53 197 ARG A C 1
ATOM 1595 O O . ARG A 1 197 ? 26.158 -1.587 -23.459 1.00 61.53 197 ARG A O 1
ATOM 1602 N N . LYS A 1 198 ? 25.212 0.327 -24.156 1.00 62.03 198 LYS A N 1
ATOM 1603 C CA . LYS A 1 198 ? 25.780 0.288 -25.515 1.00 62.03 198 LYS A CA 1
ATOM 1604 C C . LYS A 1 198 ? 27.265 0.668 -25.561 1.00 62.03 198 LYS A C 1
ATOM 1606 O O . LYS A 1 198 ? 27.963 0.200 -26.447 1.00 62.03 198 LYS A O 1
ATOM 1611 N N . LYS A 1 199 ? 27.745 1.502 -24.630 1.00 54.56 199 LYS A N 1
ATOM 1612 C CA . LYS A 1 199 ? 29.159 1.911 -24.548 1.00 54.56 199 LYS A CA 1
ATOM 1613 C C . LYS A 1 199 ? 30.048 0.913 -23.793 1.00 54.56 199 LYS A C 1
ATOM 1615 O O . LYS A 1 199 ? 31.216 0.805 -24.127 1.00 54.56 199 LYS A O 1
ATOM 1620 N N . GLY A 1 200 ? 29.510 0.167 -22.827 1.00 48.88 200 GLY A N 1
ATOM 1621 C CA . GLY A 1 200 ? 30.264 -0.816 -22.029 1.00 48.88 200 GLY A CA 1
ATOM 1622 C C . GLY A 1 200 ? 30.556 -2.159 -22.715 1.00 48.88 200 GLY A C 1
ATOM 1623 O O . GLY A 1 200 ? 31.002 -3.080 -22.044 1.00 48.88 200 GLY A O 1
ATOM 1624 N N . GLY A 1 201 ? 30.268 -2.295 -24.016 1.00 40.31 201 GLY A N 1
ATOM 1625 C CA . GLY A 1 201 ? 30.574 -3.496 -24.806 1.00 40.31 201 GLY A CA 1
ATOM 1626 C C . GLY A 1 201 ? 31.992 -3.534 -25.390 1.00 40.31 201 GLY A C 1
ATOM 1627 O O . GLY A 1 201 ? 32.371 -4.547 -25.964 1.00 40.31 201 GLY A O 1
ATOM 1628 N N . ALA A 1 202 ? 32.776 -2.459 -25.251 1.00 40.72 202 ALA A N 1
ATOM 1629 C CA . ALA A 1 202 ? 34.191 -2.438 -25.612 1.00 40.72 202 ALA A CA 1
ATOM 1630 C C . ALA A 1 202 ? 35.024 -2.519 -24.324 1.00 40.72 202 ALA A C 1
ATOM 1632 O O . ALA A 1 202 ? 34.849 -1.703 -23.420 1.00 40.72 202 ALA A O 1
ATOM 1633 N N . GLY A 1 203 ? 35.838 -3.570 -24.226 1.00 44.56 203 GLY A N 1
ATOM 1634 C CA . GLY A 1 203 ? 36.463 -4.037 -22.993 1.00 44.56 203 GLY A CA 1
ATOM 1635 C C . GLY A 1 203 ? 37.353 -3.030 -22.262 1.00 44.56 203 GLY A C 1
ATOM 1636 O O . GLY A 1 203 ? 37.951 -2.134 -22.852 1.00 44.56 203 GLY A O 1
ATOM 1637 N N . ALA A 1 204 ? 37.474 -3.248 -20.955 1.00 30.48 204 ALA A N 1
ATOM 1638 C CA . ALA A 1 204 ? 38.548 -2.726 -20.121 1.00 30.48 204 ALA A CA 1
ATOM 1639 C C . ALA A 1 204 ? 38.850 -3.742 -18.994 1.00 30.48 204 ALA A C 1
ATOM 1641 O O . ALA A 1 204 ? 37.958 -4.507 -18.617 1.00 30.48 204 ALA A O 1
ATOM 1642 N N . PRO A 1 205 ? 40.107 -3.814 -18.523 1.00 33.78 205 PRO A N 1
ATOM 1643 C CA . PRO A 1 205 ? 40.731 -5.047 -18.055 1.00 33.78 205 PRO A CA 1
ATOM 1644 C C . PRO A 1 205 ? 40.435 -5.397 -16.593 1.00 33.78 205 PRO A C 1
ATOM 1646 O O . PRO A 1 205 ? 40.084 -4.559 -15.765 1.00 33.78 205 PRO A O 1
ATOM 1649 N N . VAL A 1 206 ? 40.636 -6.681 -16.297 1.00 35.75 206 VAL A N 1
ATOM 1650 C C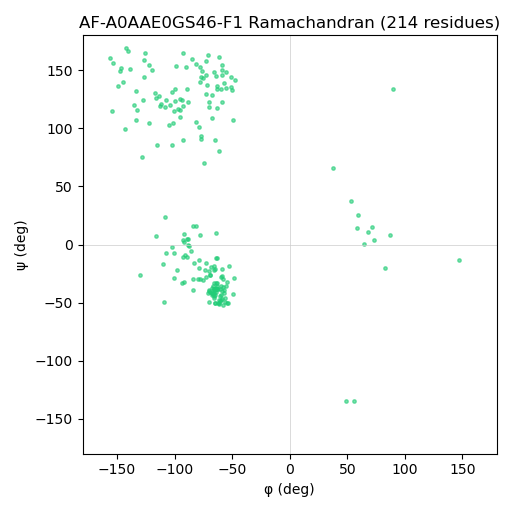A . VAL A 1 206 ? 40.617 -7.289 -14.965 1.00 35.75 206 VAL A CA 1
ATOM 1651 C C . VAL A 1 206 ? 41.747 -6.704 -14.112 1.00 35.75 206 VAL A C 1
ATOM 1653 O O . VAL A 1 206 ? 42.920 -6.911 -14.419 1.00 35.75 206 VAL A O 1
ATOM 1656 N N . ALA A 1 207 ? 41.403 -6.030 -13.013 1.00 30.06 207 ALA A N 1
ATOM 1657 C CA . ALA A 1 207 ? 42.340 -5.729 -11.935 1.00 30.06 207 ALA A CA 1
ATOM 1658 C C . ALA A 1 207 ? 42.258 -6.833 -10.864 1.00 30.06 207 ALA A C 1
ATOM 1660 O O . ALA A 1 207 ? 41.194 -7.097 -10.303 1.00 30.06 207 ALA A O 1
ATOM 1661 N N . LYS A 1 208 ? 43.391 -7.509 -10.642 1.00 30.58 208 LYS A N 1
ATOM 1662 C CA . LYS A 1 208 ? 43.630 -8.515 -9.595 1.00 30.58 208 LYS A CA 1
ATOM 1663 C C . LYS A 1 208 ? 43.835 -7.852 -8.221 1.00 30.58 208 LYS A C 1
ATOM 1665 O O . LYS A 1 208 ? 44.476 -6.810 -8.151 1.00 30.58 208 LYS A O 1
ATOM 1670 N N . GLY A 1 209 ? 43.435 -8.561 -7.158 1.00 26.86 209 GLY A N 1
ATOM 1671 C CA . GLY A 1 209 ? 43.797 -8.310 -5.747 1.00 26.86 209 GLY A CA 1
ATOM 1672 C C . GLY A 1 209 ? 42.829 -7.351 -5.042 1.00 26.86 209 GLY A C 1
ATOM 1673 O O . GLY A 1 209 ? 42.448 -6.351 -5.621 1.00 26.86 209 GLY A O 1
ATOM 1674 N N . GLN A 1 210 ? 42.328 -7.578 -3.828 1.00 28.47 210 GLN A N 1
ATOM 1675 C CA . GLN A 1 210 ? 42.836 -8.340 -2.688 1.00 28.47 210 GLN A CA 1
ATOM 1676 C C . GLN A 1 210 ? 41.683 -8.994 -1.908 1.00 28.47 210 GLN A C 1
ATOM 1678 O O . GLN A 1 210 ? 40.554 -8.512 -1.885 1.00 28.47 210 GLN A O 1
ATOM 1683 N N . ILE A 1 211 ? 42.024 -10.111 -1.276 1.00 32.47 211 ILE A N 1
ATOM 1684 C CA . ILE A 1 211 ? 41.191 -10.968 -0.436 1.00 32.47 211 ILE A CA 1
ATOM 1685 C C . ILE A 1 211 ? 40.937 -10.248 0.898 1.00 32.47 211 ILE A C 1
ATOM 1687 O O . ILE A 1 211 ? 41.885 -9.794 1.534 1.00 32.47 211 ILE A O 1
ATOM 1691 N N . GLY A 1 212 ? 39.673 -10.157 1.316 1.00 27.12 212 GLY A N 1
ATOM 1692 C CA . GLY A 1 212 ? 39.251 -9.621 2.611 1.00 27.12 212 GLY A CA 1
ATOM 1693 C C . GLY A 1 212 ? 38.200 -10.539 3.227 1.00 27.12 212 GLY A C 1
ATOM 1694 O O . GLY A 1 212 ? 37.173 -10.814 2.615 1.00 27.12 212 GLY A O 1
ATOM 1695 N N . VAL A 1 213 ? 38.535 -11.063 4.399 1.00 28.23 213 VAL A N 1
ATOM 1696 C CA . VAL A 1 213 ? 37.920 -12.176 5.128 1.00 28.23 213 VAL A CA 1
ATOM 1697 C C . VAL A 1 213 ? 36.475 -11.866 5.536 1.00 28.23 213 VAL A C 1
ATOM 1699 O O . VAL A 1 213 ? 36.183 -10.779 6.029 1.00 28.23 213 VAL A O 1
ATOM 1702 N N . GLY A 1 214 ? 35.575 -12.826 5.310 1.00 22.31 214 GLY A N 1
ATOM 1703 C CA . GLY A 1 214 ? 34.165 -12.748 5.682 1.00 22.31 214 GLY A CA 1
ATOM 1704 C C . GLY A 1 214 ? 33.903 -13.091 7.149 1.00 22.31 214 GLY A C 1
ATOM 1705 O O . GLY A 1 214 ? 34.646 -13.848 7.771 1.00 22.31 214 GLY A O 1
ATOM 1706 N N . GLY A 1 215 ? 32.797 -12.558 7.663 1.00 22.39 215 GLY A N 1
ATOM 1707 C CA . GLY A 1 215 ? 32.181 -12.958 8.920 1.00 22.39 215 GLY A CA 1
ATOM 1708 C C . GLY A 1 215 ? 30.687 -12.634 8.899 1.00 22.39 215 GLY A C 1
ATOM 1709 O O . GLY A 1 215 ? 30.338 -11.455 8.889 1.00 22.39 215 GLY A O 1
ATOM 1710 N N . TRP A 1 216 ? 29.891 -13.711 8.948 1.00 26.70 216 TRP A N 1
ATOM 1711 C CA . TRP A 1 216 ? 28.431 -13.841 9.130 1.00 26.70 216 TRP A CA 1
ATOM 1712 C C . TRP A 1 216 ? 27.526 -13.629 7.910 1.00 26.70 216 TRP A C 1
ATOM 1714 O O . TRP A 1 216 ? 27.362 -12.483 7.439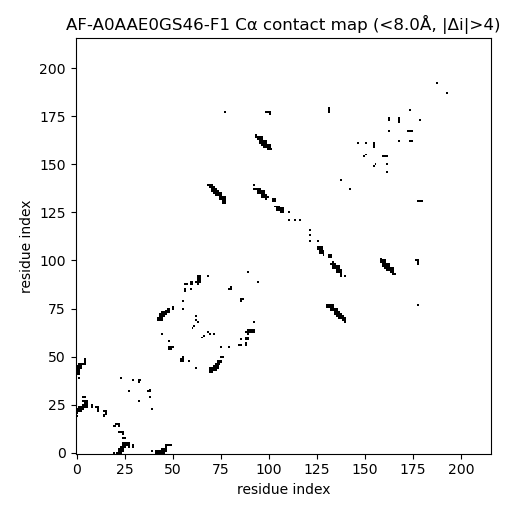 1.00 26.70 216 TRP A O 1
#

pLDDT: mean 76.88, std 21.85, range [22.31, 97.75]

Secondary structure (DSSP, 8-state):
-B--S-STTHHHHHHHHTT----B--SS-HHHHHHTT-PPP-S-EEE----STTHHHHHHHIIIIITTT--EEEEEETTGGGSTTHHHHTTTT--EEEEESSPP-PBPGGGTTTTTS-HHHHHHHHB---S-EEEEEE-GGGHHHHHHHHHHHTHHHHTEEEE-HHHHHHHSS--GGGS-------PPPHHHHHHHHHHTTS--PPPP--------

Radius of gyration: 20.39 Å; Cα contacts (8 Å, |Δi|>4): 253; chains: 1; bounding box: 61×42×47 Å

Foldseek 3Di:
DEEADADPCVVQVVVVVVVNNDYDHDPDDSVVCLVVVVDDDDQEAEYAWDQDDCGLLVVLQCQQPVVVLHKYKYWYFPCSCVDPSNCVSNPNQQWKKKAALDFDWDFDPCVVVCVPDDPVVCVVRTTDDPGGIIITIGRGPCVVVVLVVCVVPPPVPPNIDIGGSVNCVVVVHDPPSRPPDCPVPDDDDPVVVVVVVVVPPDDDDDDDDDDDDDDD